Protein 3NTK (pdb70)

Radius of gyration: 23.68 Å; Cα contacts (8 Å, |Δi|>4): 701; chains: 2; bounding box: 54×50×66 Å

B-factor: mean 31.23, std 8.06, range [16.2, 61.88]

Sequence (335 aa):
AELHNCVVVQFDGPMSFYVQMESDVPALEQMTDKLLDAEQDLPAFSDLKEGALCVAQFPEDEVFYRAQIRKVLDDGKCEVHFIDFGNNAVTQQFRQLPEELAKPARYSRHCELDASTISKCDAALLQSFIDTRFSETFQVEILATKGTGTHVVRLFYQSKNISEKLQECAELHNCVVVQFDGPMSFYVQMESDVPALEQMTDKLLDAEQDLPAFSDLKEGALCVAQFPEDEVFYRAQIRKVLDDGKCEVHFIDFGNNAVTQQFRQLPEELAKPARYSRHCELDASTISKCLLQSFIDTRFSETFQVEILATKGTGTHVVRLFYQSKNISEKLQEC

GO terms:
  GO:0043186 P granule (C, IDA)
  GO:0045495 pole plasm (C, IDA)
  GO:0005634 nucleus (C, IDA)
  GO:0005737 cytoplasm (C, IDA)
  GO:0005739 mitochondrion (C, IDA)
  GO:0005829 cytosol (C, IDA)
  GO:0043186 P granule (C, TAS)
  GO:0005739 mitochondrion (C, TAS)
  GO:0007315 pole plasm assembly (P, TAS)
  GO:0008298 intracellular mRNA localization (P, TAS)
  GO:0019093 mitochondrial RNA localization (P, IMP)
  GO:0030719 P granule organization (P, IMP)
  GO:0007277 pole cell development (P, IMP)
  GO:0007281 germ cell development (P, IMP)
  GO:0007315 pole plasm assembly (P, IMP)
  GO:0140965 secondary piRNA processing (P, IPI)
  GO:0140034 methylation-dependent protein binding (F, IPI)
  GO:0005515 protein binding (F, IPI)
  GO:1903863 P granule assembly (P, IDA)
  GO:1900370 positive regulation of post-transcriptional gene silencing by RNA (P, IDA)

Foldseek 3Di:
DDKWKWFWQADPFQFKTKIFTPVCVVVVVVLLVVCVVCVVVFAFDDPDDAQDWFWFAAVVVRGIAIWGFHAQDPPQKTWIARQQRGDIDIGNGTTGDPPVSVPDHRRMAIEHEPVVLADPVLRVCVVVVCVVQRVDMKIWDFPDADPVRYTHTFIGDPNHGSNVVSVVD/DDKFKWFWQAAQFQFKTKIFTPVCVVVVVVLLVVCVVCVVVFAFDQPDDAQDWWWFAAVVVRGTAIWGFHAQDPPQKTWIARQQRGDIHIGNGTTGDPPVSVPDHRRMAIEHEDVVLVVLFVSGPPPDPLDDRIKMWDFPDQDPVRYTHTQIGDPRHGVSVVDPRD

Nearest PDB structures (foldseek):
  3ntk-assembly2_B  TM=1.006E+00  e=4.136E-34  Drosophila melanogaster
  4q5y-assembly1_A  TM=9.534E-01  e=3.890E-28  Drosophila melanogaster
  3nth-assembly1_A  TM=9.394E-01  e=4.369E-28  Drosophila melanogaster
  3nti-assembly1_A  TM=9.324E-01  e=5.510E-28  Drosophila melanogaster
  4q5w-assembly1_A  TM=8.042E-01  e=4.958E-12  Drosophila melanogaster

Secondary structure (DSSP, 8-state):
---EEEEEEEEEETTEEEEEEGGGHHHHHHHHHHHHHHGGGPPB-----TT-EEEEEETTTTEEEEEEEEEE-STT-EEEEETTTTEEEEES-EEPPPHHHHSSPPSSEEEEE-GGGS-HHHHHHHHHHHHTTTTSEEEEEEEEE-TTSPEEEEEEETTEEHHHH-TT-/--EEEEEEEEEEETTEEEEEEGGGHHHHHHHHHHHHHHGGGPPB-----TT-EEEEEETTTTEEEEEEEEEE-STT-EEEE-TTT--EEEES-EEPPPHHHHSSPPSSEEEEE-HHHHHH--GGG--STT--SEEEEEEEEE-TTSPEEEEEEETTEEHHHH-TT-

CATH classification: 2.40.50.790 (+1 more: 2.30.30.140)

Structure (mmCIF, N/CA/C/O backbone):
data_3NTK
#
_entry.id   3NTK
#
_cell.length_a   104.145
_cell.length_b   47.262
_cell.length_c   85.404
_cell.angle_alpha   90.00
_cell.angle_beta   106.24
_cell.angle_gamma   90.00
#
_symmetry.space_group_name_H-M   'C 1 2 1'
#
loop_
_entity.id
_entity.type
_entity.pdbx_description
1 polymer 'Maternal protein tudor'
2 water water
#
loop_
_atom_site.group_PDB
_atom_site.id
_atom_site.type_symbol
_atom_site.label_atom_id
_atom_site.label_alt_id
_atom_site.label_comp_id
_atom_site.label_asym_id
_atom_site.label_entity_id
_atom_site.label_seq_id
_atom_site.pdbx_PDB_ins_code
_atom_site.Cartn_x
_atom_site.Cartn_y
_atom_site.Cartn_z
_atom_site.occupancy
_atom_site.B_iso_or_equiv
_atom_site.auth_seq_id
_atom_site.auth_comp_id
_atom_site.auth_asym_id
_atom_site.auth_atom_id
_atom_site.pdbx_PDB_model_num
ATOM 1 N N . ALA A 1 1 ? 50.835 2.424 3.484 1.00 49.90 2346 ALA A N 1
ATOM 2 C CA . ALA A 1 1 ? 49.360 2.541 3.296 1.00 49.20 2346 ALA A CA 1
ATOM 3 C C . ALA A 1 1 ? 49.027 3.753 2.433 1.00 48.49 2346 ALA A C 1
ATOM 4 O O . ALA A 1 1 ? 49.903 4.563 2.122 1.00 49.27 2346 ALA A O 1
ATOM 6 N N . GLU A 1 2 ? 47.760 3.873 2.051 1.00 46.94 2347 GLU A N 1
ATOM 7 C CA . GLU A 1 2 ? 47.315 4.985 1.219 1.00 45.60 2347 GLU A CA 1
ATOM 8 C C . GLU A 1 2 ? 47.238 6.293 2.005 1.00 43.28 2347 GLU A C 1
ATOM 9 O O . GLU A 1 2 ? 46.328 6.494 2.810 1.00 42.88 2347 GLU A O 1
ATOM 15 N N . LEU A 1 3 ? 48.200 7.177 1.760 1.00 39.90 2348 LEU A N 1
ATOM 16 C CA . LEU A 1 3 ? 48.264 8.470 2.430 1.00 37.64 2348 LEU A CA 1
ATOM 17 C C . LEU A 1 3 ? 47.764 9.592 1.534 1.00 36.21 2348 LEU A C 1
ATOM 18 O O . LEU A 1 3 ? 48.099 9.648 0.350 1.00 36.90 2348 LEU A O 1
ATOM 23 N N . HIS A 1 4 ? 46.961 10.484 2.103 1.00 31.59 2349 HIS A N 1
ATOM 24 C CA . HIS A 1 4 ? 46.429 11.612 1.345 1.00 31.36 2349 HIS A CA 1
ATOM 25 C C . HIS A 1 4 ? 46.931 12.917 1.938 1.00 28.57 2349 HIS A C 1
ATOM 26 O O . HIS A 1 4 ? 46.870 13.111 3.148 1.00 28.66 2349 HIS A O 1
ATOM 33 N N . ASN A 1 5 ? 47.417 13.812 1.085 1.00 26.79 2350 ASN A N 1
ATOM 34 C CA . ASN A 1 5 ? 47.891 15.109 1.547 1.00 26.50 2350 ASN A CA 1
ATOM 35 C C . ASN A 1 5 ? 46.705 15.985 1.908 1.00 27.29 2350 ASN A C 1
ATOM 36 O O . ASN A 1 5 ? 45.667 15.945 1.241 1.00 27.02 2350 ASN A O 1
ATOM 41 N N . CYS A 1 6 ? 46.873 16.780 2.957 1.00 25.28 2351 CYS A N 1
ATOM 42 C CA . CYS A 1 6 ? 45.835 17.689 3.411 1.00 26.45 2351 CYS A CA 1
ATOM 43 C C . CYS A 1 6 ? 46.469 18.782 4.253 1.00 27.26 2351 CYS A C 1
ATOM 44 O O . CYS A 1 6 ? 47.668 18.744 4.551 1.00 26.84 2351 CYS A O 1
ATOM 47 N N . VAL A 1 7 ? 45.657 19.764 4.618 1.00 25.50 2352 VAL A N 1
ATOM 48 C CA . VAL A 1 7 ? 46.102 20.847 5.471 1.00 27.12 2352 VAL A CA 1
ATOM 49 C C . VAL A 1 7 ? 45.081 20.844 6.595 1.00 26.21 2352 VAL A C 1
ATOM 50 O O . VAL A 1 7 ? 43.898 20.613 6.349 1.00 24.95 2352 VAL A O 1
ATOM 54 N N . VAL A 1 8 ? 45.537 21.059 7.825 1.00 24.71 2353 VAL A N 1
ATOM 55 C CA . VAL A 1 8 ? 44.632 21.097 8.968 1.00 25.79 2353 VAL A CA 1
ATOM 56 C C . VAL A 1 8 ? 44.117 22.532 9.068 1.00 26.92 2353 VAL A C 1
ATOM 57 O O . VAL A 1 8 ? 44.903 23.469 9.183 1.00 28.29 2353 VAL A O 1
ATOM 61 N N . VAL A 1 9 ? 42.801 22.709 9.016 1.00 26.38 2354 VAL A N 1
ATOM 62 C CA . VAL A 1 9 ? 42.229 24.049 9.078 1.00 25.80 2354 VAL A CA 1
ATOM 63 C C . VAL A 1 9 ? 41.640 24.405 10.434 1.00 28.03 2354 VAL A C 1
ATOM 64 O O . VAL A 1 9 ? 41.436 25.584 10.740 1.00 28.51 2354 VAL A O 1
ATOM 68 N N . GLN A 1 10 ? 41.364 23.387 11.241 1.00 26.11 2355 GLN A N 1
ATOM 69 C CA . GLN A 1 10 ? 40.806 23.590 12.570 1.00 28.14 2355 GLN A CA 1
ATOM 70 C C . GLN A 1 10 ? 41.272 22.426 13.437 1.00 28.20 2355 GLN A C 1
ATOM 71 O O . GLN A 1 10 ? 41.159 21.273 13.034 1.00 26.43 2355 GLN A O 1
ATOM 77 N N . PHE A 1 11 ? 41.794 22.717 14.624 1.00 27.53 2356 PHE A N 1
ATOM 78 C CA . PHE A 1 11 ? 42.274 21.647 15.491 1.00 27.94 2356 PHE A CA 1
ATOM 79 C C . PHE A 1 11 ? 41.927 21.870 16.959 1.00 30.39 2356 PHE A C 1
ATOM 80 O O . PHE A 1 11 ? 42.575 22.652 17.649 1.00 31.31 2356 PHE A O 1
ATOM 88 N N . ASP A 1 12 ? 40.892 21.187 17.433 1.00 31.16 2357 ASP A N 1
ATOM 89 C CA . ASP A 1 12 ? 40.501 21.310 18.829 1.00 33.92 2357 ASP A CA 1
ATOM 90 C C . ASP A 1 12 ? 41.263 20.270 19.643 1.00 32.89 2357 ASP A C 1
ATOM 91 O O . ASP A 1 12 ? 41.483 20.435 20.845 1.00 34.62 2357 ASP A O 1
ATOM 96 N N . GLY A 1 13 ? 41.677 19.206 18.963 1.00 30.88 2358 GLY A N 1
ATOM 97 C CA . GLY A 1 13 ? 42.422 18.141 19.609 1.00 28.14 2358 GLY A CA 1
ATOM 98 C C . GLY A 1 13 ? 42.486 16.918 18.713 1.00 26.24 2358 GLY A C 1
ATOM 99 O O . GLY A 1 13 ? 41.866 16.901 17.648 1.00 23.29 2358 GLY A O 1
ATOM 100 N N . PRO A 1 14 ? 43.236 15.879 19.107 1.00 23.68 2359 PRO A N 1
ATOM 101 C CA . PRO A 1 14 ? 43.333 14.671 18.286 1.00 25.33 2359 PRO A CA 1
ATOM 102 C C . PRO A 1 14 ? 41.976 14.038 17.983 1.00 24.05 2359 PRO A C 1
ATOM 103 O O . PRO A 1 14 ? 41.773 13.495 16.900 1.00 23.91 2359 PRO A O 1
ATOM 107 N N . MET A 1 15 ? 41.041 14.108 18.927 1.00 24.53 2360 MET A N 1
ATOM 108 C CA . MET A 1 15 ? 39.749 13.491 18.676 1.00 26.45 2360 MET A CA 1
ATOM 109 C C . MET A 1 15 ? 38.766 14.345 17.904 1.00 25.32 2360 MET A C 1
ATOM 110 O O . MET A 1 15 ? 37.646 13.918 17.644 1.00 24.44 2360 MET A O 1
ATOM 115 N N . SER A 1 16 ? 39.179 15.549 17.529 1.00 24.08 2361 SER A N 1
ATOM 116 C CA . SER A 1 16 ? 38.298 16.407 16.752 1.00 24.27 2361 SER A CA 1
ATOM 117 C C . SER A 1 16 ? 39.023 17.538 16.046 1.00 24.08 2361 SER A C 1
ATOM 118 O O . SER A 1 16 ? 39.401 18.536 16.670 1.00 25.58 2361 SER A O 1
ATOM 121 N N . PHE A 1 17 ? 39.225 17.370 14.744 1.00 23.44 2362 PHE A N 1
ATOM 122 C CA . PHE A 1 17 ? 39.861 18.397 13.940 1.00 22.65 2362 PHE A CA 1
ATOM 123 C C . PHE A 1 17 ? 39.325 18.353 12.510 1.00 21.48 2362 PHE A C 1
ATOM 124 O O . PHE A 1 17 ? 38.641 17.403 12.120 1.00 21.99 2362 PHE A O 1
ATOM 132 N N . TYR A 1 18 ? 39.602 19.402 11.745 1.00 20.41 2363 TYR A N 1
ATOM 133 C CA . TYR A 1 18 ? 39.141 19.485 10.364 1.00 19.55 2363 TYR A CA 1
ATOM 134 C C . TYR A 1 18 ? 40.296 19.665 9.393 1.00 20.99 2363 TYR A C 1
ATOM 135 O O . TYR A 1 18 ? 41.266 20.366 9.691 1.00 20.41 2363 TYR A O 1
ATOM 144 N N . VAL A 1 19 ? 40.168 19.053 8.221 1.00 21.29 2364 VAL A N 1
ATOM 145 C CA . VAL A 1 19 ? 41.191 19.148 7.195 1.00 22.20 2364 VAL A CA 1
ATOM 146 C C . VAL A 1 19 ? 40.594 19.460 5.833 1.00 23.91 2364 VAL A C 1
ATOM 147 O O . VAL A 1 19 ? 39.392 19.304 5.609 1.00 23.90 2364 VAL A O 1
ATOM 151 N N . GLN A 1 20 ? 41.452 19.921 4.935 1.00 23.12 2365 GLN A N 1
ATOM 152 C CA . GLN A 1 20 ? 41.066 20.205 3.565 1.00 24.77 2365 GLN A CA 1
ATOM 153 C C . GLN A 1 20 ? 42.020 19.341 2.757 1.00 25.28 2365 GLN A C 1
ATOM 154 O O . GLN A 1 20 ? 43.234 19.557 2.773 1.00 23.92 2365 GLN A O 1
ATOM 160 N N . MET A 1 21 ? 41.467 18.341 2.081 1.00 25.57 2366 MET A N 1
ATOM 161 C CA . MET A 1 21 ? 42.258 17.426 1.274 1.00 26.75 2366 MET A CA 1
ATOM 162 C C . MET A 1 21 ? 42.807 18.118 0.034 1.00 28.19 2366 MET A C 1
ATOM 163 O O . MET A 1 21 ? 42.114 18.908 -0.613 1.00 27.96 2366 MET A O 1
ATOM 168 N N . GLU A 1 22 ? 44.055 17.807 -0.295 1.00 28.26 2367 GLU A N 1
ATOM 169 C CA . GLU A 1 22 ? 44.715 18.379 -1.459 1.00 30.56 2367 GLU A CA 1
ATOM 170 C C . GLU A 1 22 ? 43.884 18.105 -2.711 1.00 30.50 2367 GLU A C 1
ATOM 171 O O . GLU A 1 22 ? 43.790 18.945 -3.604 1.00 31.90 2367 GLU A O 1
ATOM 177 N N . SER A 1 23 ? 43.279 16.926 -2.766 1.00 30.71 2368 SER A N 1
ATOM 178 C CA . SER A 1 23 ? 42.462 16.542 -3.913 1.00 31.81 2368 SER A CA 1
ATOM 179 C C . SER A 1 23 ? 41.231 17.436 -4.104 1.00 31.84 2368 SER A C 1
ATOM 180 O O . SER A 1 23 ? 40.758 17.608 -5.226 1.00 32.76 2368 SER A O 1
ATOM 183 N N . ASP A 1 24 ? 40.711 18.003 -3.018 1.00 30.23 2369 ASP A N 1
ATOM 184 C CA . ASP A 1 24 ? 39.530 18.865 -3.108 1.00 29.81 2369 ASP A CA 1
ATOM 185 C C . ASP A 1 24 ? 39.845 20.346 -3.326 1.00 29.88 2369 ASP A C 1
ATOM 186 O O . ASP A 1 24 ? 38.932 21.150 -3.535 1.00 27.87 2369 ASP A O 1
ATOM 191 N N . VAL A 1 25 ? 41.123 20.713 -3.278 1.00 29.55 2370 VAL A N 1
ATOM 192 C CA . VAL A 1 25 ? 41.504 22.113 -3.448 1.00 31.73 2370 VAL A CA 1
ATOM 193 C C . VAL A 1 25 ? 40.982 22.745 -4.739 1.00 32.23 2370 VAL A C 1
ATOM 194 O O . VAL A 1 25 ? 40.418 23.837 -4.708 1.00 32.67 2370 VAL A O 1
ATOM 198 N N . PRO A 1 26 ? 41.156 22.072 -5.890 1.00 33.14 2371 PRO A N 1
ATOM 199 C CA . PRO A 1 26 ? 40.662 22.652 -7.146 1.00 32.71 2371 PRO A CA 1
ATOM 200 C C . PRO A 1 26 ? 39.171 22.979 -7.077 1.00 32.61 2371 PRO A C 1
ATOM 201 O O . PRO A 1 26 ? 38.751 24.081 -7.435 1.00 33.52 2371 PRO A O 1
ATOM 205 N N . ALA A 1 27 ? 38.378 22.014 -6.619 1.00 30.10 2372 ALA A N 1
ATOM 206 C CA . ALA A 1 27 ? 36.934 22.201 -6.504 1.00 30.13 2372 ALA A CA 1
ATOM 207 C C . ALA A 1 27 ? 36.612 23.335 -5.536 1.00 28.05 2372 ALA A C 1
ATOM 208 O O . ALA A 1 27 ? 35.719 24.145 -5.788 1.00 26.94 2372 ALA A O 1
ATOM 210 N N . LEU A 1 28 ? 37.347 23.401 -4.430 1.00 28.25 2373 LEU A N 1
ATOM 211 C CA . LEU A 1 28 ? 37.123 24.456 -3.450 1.00 28.39 2373 LEU A CA 1
ATOM 212 C C . LEU A 1 28 ? 37.435 25.827 -4.045 1.00 28.68 2373 LEU A C 1
ATOM 213 O O . LEU A 1 28 ? 36.717 26.801 -3.798 1.00 26.13 2373 LEU A O 1
ATOM 218 N N . GLU A 1 29 ? 38.509 25.904 -4.828 1.00 28.83 2374 GLU A N 1
ATOM 219 C CA . GLU A 1 29 ? 38.894 27.166 -5.449 1.00 31.06 2374 GLU A CA 1
ATOM 220 C C . GLU A 1 29 ? 37.844 27.597 -6.466 1.00 30.16 2374 GLU A C 1
ATOM 221 O O . GLU A 1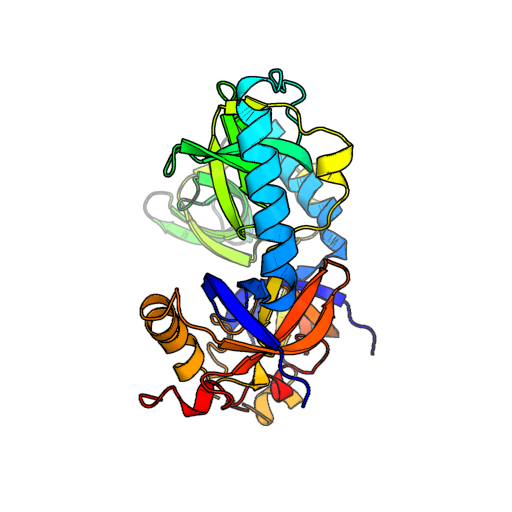 29 ? 37.595 28.792 -6.641 1.00 30.76 2374 GLU A O 1
ATOM 227 N N . GLN A 1 30 ? 37.233 26.623 -7.138 1.00 29.12 2375 GLN A N 1
ATOM 228 C CA . GLN A 1 30 ? 36.185 26.915 -8.110 1.00 31.56 2375 GLN A CA 1
ATOM 229 C C . GLN A 1 30 ? 34.970 27.428 -7.342 1.00 30.87 2375 GLN A C 1
ATOM 230 O O . GLN A 1 30 ? 34.346 28.410 -7.736 1.00 29.84 2375 GLN A O 1
ATOM 236 N N . MET A 1 31 ? 34.640 26.759 -6.239 1.00 29.23 2376 MET A N 1
ATOM 237 C CA . MET A 1 31 ? 33.506 27.170 -5.414 1.00 28.55 2376 MET A CA 1
ATOM 238 C C . MET A 1 31 ? 33.704 28.602 -4.926 1.00 28.43 2376 MET A C 1
ATOM 239 O O . MET A 1 31 ? 32.813 29.444 -5.043 1.00 29.12 2376 MET A O 1
ATOM 244 N N . THR A 1 32 ? 34.884 28.867 -4.379 1.00 28.01 2377 THR A N 1
ATOM 245 C CA . THR A 1 32 ? 35.220 30.185 -3.862 1.00 28.39 2377 THR A CA 1
ATOM 246 C C . THR A 1 32 ? 35.099 31.260 -4.939 1.00 29.03 2377 THR A C 1
ATOM 247 O O . THR A 1 32 ? 34.574 32.342 -4.682 1.00 29.07 2377 THR A O 1
ATOM 251 N N . ASP A 1 33 ? 35.574 30.961 -6.144 1.00 29.87 2378 ASP A N 1
ATOM 252 C CA . ASP A 1 33 ? 35.488 31.915 -7.246 1.00 32.64 2378 ASP A CA 1
ATOM 253 C C . ASP A 1 33 ? 34.026 32.191 -7.617 1.00 31.29 2378 ASP A C 1
ATOM 254 O O . ASP A 1 33 ? 33.628 33.348 -7.784 1.00 31.44 2378 ASP A O 1
ATOM 259 N N . LYS A 1 34 ? 33.230 31.129 -7.742 1.00 30.37 2379 LYS A N 1
ATOM 260 C CA . LYS A 1 34 ? 31.818 31.267 -8.096 1.00 31.52 2379 LYS A CA 1
ATOM 261 C C . LYS A 1 34 ? 31.034 32.065 -7.059 1.00 31.34 2379 LYS A C 1
ATOM 262 O O . LYS A 1 34 ? 30.143 32.845 -7.405 1.00 30.73 2379 LYS A O 1
ATOM 268 N N . LEU A 1 35 ? 31.357 31.864 -5.787 1.00 30.53 2380 LEU A N 1
ATOM 269 C CA . LEU A 1 35 ? 30.676 32.581 -4.717 1.00 31.10 2380 LEU A CA 1
ATOM 270 C C . LEU A 1 35 ? 31.037 34.054 -4.762 1.00 31.44 2380 LEU A C 1
ATOM 271 O O . LEU A 1 35 ? 30.187 34.916 -4.546 1.00 32.94 2380 LEU A O 1
ATOM 276 N N . LEU A 1 36 ? 32.302 34.336 -5.050 1.00 30.96 2381 LEU A N 1
ATOM 277 C CA . LEU A 1 36 ? 32.783 35.709 -5.111 1.00 33.13 2381 LEU A CA 1
ATOM 278 C C . LEU A 1 36 ? 32.157 36.467 -6.277 1.00 34.15 2381 LEU A C 1
ATOM 279 O O . LEU A 1 36 ? 31.866 37.657 -6.173 1.00 34.69 2381 LEU A O 1
ATOM 284 N N . ASP A 1 37 ? 31.937 35.769 -7.383 1.00 35.06 2382 ASP A N 1
ATOM 285 C CA . ASP A 1 37 ? 31.356 36.395 -8.561 1.00 36.49 2382 ASP A CA 1
ATOM 286 C C . ASP A 1 37 ? 29.871 36.710 -8.377 1.00 34.31 2382 ASP A C 1
ATOM 287 O O . ASP A 1 37 ? 29.385 37.732 -8.858 1.00 34.13 2382 ASP A O 1
ATOM 292 N N . ALA A 1 38 ? 29.157 35.843 -7.665 1.00 31.38 2383 ALA A N 1
ATOM 293 C CA . ALA A 1 38 ? 27.721 36.026 -7.450 1.00 31.79 2383 ALA A CA 1
ATOM 294 C C . ALA A 1 38 ? 27.336 36.719 -6.144 1.00 29.51 2383 ALA A C 1
ATOM 295 O O . ALA A 1 38 ? 26.205 37.176 -5.989 1.00 28.43 2383 ALA A O 1
ATOM 297 N N . GLU A 1 39 ? 28.283 36.784 -5.216 1.00 29.52 2384 GLU A N 1
ATOM 298 C CA . GLU A 1 39 ? 28.079 37.371 -3.894 1.00 29.45 2384 GLU A CA 1
ATOM 299 C C . GLU A 1 39 ? 27.160 38.593 -3.810 1.00 28.13 2384 GLU A C 1
ATOM 300 O O . GLU A 1 39 ? 26.154 38.575 -3.101 1.00 23.89 2384 GLU A O 1
ATOM 306 N N . GLN A 1 40 ? 27.510 39.654 -4.527 1.00 27.11 2385 GLN A N 1
ATOM 307 C CA . GLN A 1 40 ? 26.727 40.887 -4.490 1.00 28.25 2385 GLN A CA 1
ATOM 308 C C . GLN A 1 40 ? 25.293 40.762 -4.998 1.00 28.54 2385 GLN A C 1
ATOM 309 O O . GLN A 1 40 ? 24.425 41.543 -4.610 1.00 28.26 2385 GLN A O 1
ATOM 315 N N . ASP A 1 41 ? 25.034 39.779 -5.854 1.00 28.22 2386 ASP A N 1
ATOM 316 C CA . ASP A 1 41 ? 23.694 39.621 -6.403 1.00 28.77 2386 ASP A CA 1
ATOM 317 C C . ASP A 1 41 ? 22.815 38.592 -5.711 1.00 27.04 2386 ASP A C 1
ATOM 318 O O . ASP A 1 41 ? 21.679 38.357 -6.130 1.00 25.70 2386 ASP A O 1
ATOM 323 N N . LEU A 1 42 ? 23.326 37.989 -4.643 1.00 24.07 2387 LEU A N 1
ATOM 324 C CA . LEU A 1 42 ? 22.544 37.003 -3.908 1.00 23.68 2387 LEU A CA 1
ATOM 325 C C . LEU A 1 42 ? 21.581 37.698 -2.957 1.00 24.60 2387 LEU A C 1
ATOM 326 O O . LEU A 1 42 ? 21.988 38.529 -2.149 1.00 26.51 2387 LEU A O 1
ATOM 331 N N . PRO A 1 43 ? 20.286 37.361 -3.038 1.00 26.91 2388 PRO A N 1
ATOM 332 C CA . PRO A 1 43 ? 19.282 37.970 -2.165 1.00 27.44 2388 PRO A CA 1
ATOM 333 C C . PRO A 1 43 ? 19.454 37.532 -0.717 1.00 27.10 2388 PRO A C 1
ATOM 334 O O . PRO A 1 43 ? 20.166 36.566 -0.427 1.00 27.48 2388 PRO A O 1
ATOM 338 N N . ALA A 1 44 ? 18.798 38.246 0.191 1.00 26.41 2389 ALA A N 1
ATOM 339 C CA . ALA A 1 44 ? 18.881 37.935 1.608 1.00 27.23 2389 ALA A CA 1
ATOM 340 C C . ALA A 1 44 ? 18.219 36.599 1.911 1.00 28.22 2389 ALA A C 1
ATOM 341 O O . ALA A 1 44 ? 17.244 36.218 1.268 1.00 26.51 2389 ALA A O 1
ATOM 343 N N . PHE A 1 45 ? 18.766 35.891 2.891 1.00 28.69 2390 PHE A N 1
ATOM 344 C CA . PHE A 1 45 ? 18.216 34.612 3.313 1.00 31.79 2390 PHE A CA 1
ATOM 345 C C . PHE A 1 45 ? 17.581 34.900 4.660 1.00 34.54 2390 PHE A C 1
ATOM 346 O O . PHE A 1 45 ? 18.246 35.414 5.560 1.00 35.10 2390 PHE A O 1
ATOM 354 N N . SER A 1 46 ? 16.299 34.581 4.802 1.00 37.39 2391 SER A N 1
ATOM 355 C CA . SER A 1 46 ? 15.597 34.850 6.050 1.00 41.73 2391 SER A CA 1
ATOM 356 C C . SER A 1 46 ? 14.981 33.624 6.724 1.00 43.00 2391 SER A C 1
ATOM 357 O O . SER A 1 46 ? 14.446 33.732 7.828 1.00 44.14 2391 SER A O 1
ATOM 360 N N . ASP A 1 47 ? 15.056 32.467 6.071 1.00 43.16 2392 ASP A N 1
ATOM 361 C CA . ASP A 1 47 ? 14.506 31.234 6.636 1.00 44.89 2392 ASP A CA 1
ATOM 362 C C . ASP A 1 47 ? 15.498 30.631 7.629 1.00 44.03 2392 ASP A C 1
ATOM 363 O O . ASP A 1 47 ? 15.999 29.525 7.425 1.00 43.44 2392 ASP A O 1
ATOM 368 N N . LEU A 1 48 ? 15.774 31.359 8.708 1.00 42.93 2393 LEU A N 1
ATOM 369 C CA . LEU A 1 48 ? 16.725 30.893 9.709 1.00 42.12 2393 LEU A CA 1
ATOM 370 C C . LEU A 1 48 ? 16.190 29.761 10.574 1.00 41.98 2393 LEU A C 1
ATOM 371 O O . LEU A 1 48 ? 15.287 29.952 11.389 1.00 41.19 2393 LEU A O 1
ATOM 376 N N . LYS A 1 49 ? 16.767 28.579 10.387 1.00 41.00 2394 LYS A N 1
ATOM 377 C CA . LYS A 1 49 ? 16.384 27.394 11.141 1.00 40.72 2394 LYS A CA 1
ATOM 378 C C . LYS A 1 49 ? 17.598 26.477 11.181 1.00 39.52 2394 LYS A C 1
ATOM 379 O O . LYS A 1 49 ? 18.397 26.461 10.246 1.00 38.14 2394 LYS A O 1
ATOM 385 N N . GLU A 1 50 ? 17.746 25.722 12.263 1.00 39.21 2395 GLU A N 1
ATOM 386 C CA . GLU A 1 50 ? 18.876 24.810 12.380 1.00 38.98 2395 GLU A CA 1
ATOM 387 C C . GLU A 1 50 ? 18.898 23.871 11.178 1.00 37.00 2395 GLU A C 1
ATOM 388 O O . GLU A 1 50 ? 17.856 23.376 10.744 1.00 37.19 2395 GLU A O 1
ATOM 394 N N . GLY A 1 51 ? 20.088 23.641 10.634 1.00 34.61 2396 GLY A N 1
ATOM 395 C CA . GLY A 1 51 ? 20.218 22.755 9.493 1.00 31.77 2396 GLY A CA 1
ATOM 396 C C . GLY A 1 51 ? 20.161 23.441 8.139 1.00 29.97 2396 GLY A C 1
ATOM 397 O O . GLY A 1 51 ? 20.605 22.881 7.140 1.00 28.76 2396 GLY A O 1
ATOM 398 N N . ALA A 1 52 ? 19.622 24.654 8.100 1.00 30.04 2397 ALA A N 1
ATOM 399 C CA . ALA A 1 52 ? 19.506 25.392 6.848 1.00 28.58 2397 ALA A CA 1
ATOM 400 C C . ALA A 1 52 ? 20.867 25.705 6.248 1.00 28.73 2397 ALA A C 1
ATOM 401 O O . ALA A 1 52 ? 21.806 26.058 6.965 1.00 27.20 2397 ALA A O 1
ATOM 403 N N . LEU A 1 53 ? 20.963 25.574 4.928 1.00 27.28 2398 LEU A N 1
ATOM 404 C CA . LEU A 1 53 ? 22.205 25.854 4.218 1.00 29.90 2398 LEU A CA 1
ATOM 405 C C . LEU A 1 53 ? 22.061 27.222 3.559 1.00 29.34 2398 LEU A C 1
ATOM 406 O O . LEU A 1 53 ? 21.001 27.552 3.023 1.00 31.02 2398 LEU A O 1
ATOM 411 N N . CYS A 1 54 ? 23.120 28.022 3.602 1.00 27.36 2399 CYS A N 1
ATOM 412 C CA . CYS A 1 54 ? 23.071 29.347 3.006 1.00 25.98 2399 CYS A CA 1
ATOM 413 C C . CYS A 1 54 ? 24.481 29.875 2.792 1.00 24.84 2399 CYS A C 1
ATOM 414 O O . CYS A 1 54 ? 25.458 29.130 2.850 1.00 23.10 2399 CYS A O 1
ATOM 417 N N . VAL A 1 55 ? 24.560 31.169 2.520 1.00 24.01 2400 VAL A N 1
ATOM 418 C CA . VAL A 1 55 ? 25.820 31.865 2.331 1.00 23.55 2400 VAL A CA 1
ATOM 419 C C . VAL A 1 55 ? 25.836 32.825 3.508 1.00 23.30 2400 VAL A C 1
ATOM 420 O O . VAL A 1 55 ? 24.887 33.581 3.702 1.00 25.71 2400 VAL A O 1
ATOM 424 N N . ALA A 1 56 ? 26.896 32.782 4.306 1.00 22.70 2401 ALA A N 1
ATOM 425 C CA . ALA A 1 56 ? 26.989 33.639 5.475 1.00 21.71 2401 ALA A CA 1
ATOM 426 C C . ALA A 1 56 ? 28.337 34.341 5.548 1.00 22.64 2401 ALA A C 1
ATOM 427 O O . ALA A 1 56 ? 29.351 33.826 5.079 1.00 21.51 2401 ALA A O 1
ATOM 429 N N . GLN A 1 57 ? 28.346 35.524 6.147 1.00 23.94 2402 GLN A N 1
ATOM 430 C CA . GLN A 1 57 ? 29.579 36.280 6.258 1.00 24.88 2402 GLN A CA 1
ATOM 431 C C . GLN A 1 57 ? 30.300 35.990 7.569 1.00 24.16 2402 GLN A C 1
ATOM 432 O O . GLN A 1 57 ? 29.697 35.998 8.637 1.00 25.16 2402 GLN A O 1
ATOM 438 N N . PHE A 1 58 ? 31.593 35.715 7.466 1.00 25.69 2403 PHE A N 1
ATOM 439 C CA . PHE A 1 58 ? 32.433 35.454 8.631 1.00 27.91 2403 PHE A CA 1
ATOM 440 C C . PHE A 1 58 ? 32.895 36.839 9.083 1.00 29.63 2403 PHE A C 1
ATOM 441 O O . PHE A 1 58 ? 33.699 37.475 8.409 1.00 29.14 2403 PHE A O 1
ATOM 449 N N . PRO A 1 59 ? 32.380 37.322 10.225 1.00 32.02 2404 PRO A N 1
ATOM 450 C CA . PRO A 1 59 ? 32.710 38.637 10.793 1.00 34.83 2404 PRO A CA 1
ATOM 451 C C . PRO A 1 59 ? 34.194 38.966 10.896 1.00 37.99 2404 PRO A C 1
ATOM 452 O O . PRO A 1 59 ? 34.599 40.112 10.713 1.00 38.71 2404 PRO A O 1
ATOM 456 N N . GLU A 1 60 ? 34.999 37.956 11.197 1.00 40.76 2405 GLU A N 1
ATOM 457 C CA . GLU A 1 60 ? 36.436 38.136 11.353 1.00 44.56 2405 GLU A CA 1
ATOM 458 C C . GLU A 1 60 ? 37.149 38.388 10.028 1.00 45.03 2405 GLU A C 1
ATOM 459 O O . GLU A 1 60 ? 38.176 39.070 9.978 1.00 46.45 2405 GLU A O 1
ATOM 465 N N . ASP A 1 61 ? 36.585 37.848 8.955 1.00 44.54 2406 ASP A N 1
ATOM 466 C CA . ASP A 1 61 ? 37.168 37.964 7.623 1.00 44.27 2406 ASP A CA 1
ATOM 467 C C . ASP A 1 61 ? 36.333 38.868 6.717 1.00 42.75 2406 ASP A C 1
ATOM 468 O O . ASP A 1 61 ? 36.841 39.439 5.751 1.00 42.29 2406 ASP A O 1
ATOM 473 N N . GLU A 1 62 ? 35.051 38.993 7.044 1.00 40.79 2407 GLU A N 1
ATOM 474 C CA . GLU A 1 62 ? 34.104 39.785 6.265 1.00 40.43 2407 GLU A CA 1
ATOM 475 C C . GLU A 1 62 ? 33.888 39.170 4.883 1.00 37.91 2407 GLU A C 1
ATOM 476 O O . GLU A 1 62 ? 33.393 39.823 3.971 1.00 37.84 2407 GLU A O 1
ATOM 482 N N . VAL A 1 63 ? 34.257 37.901 4.743 1.00 34.45 2408 VAL A N 1
ATOM 483 C CA . VAL A 1 63 ? 34.100 37.179 3.483 1.00 31.76 2408 VAL A CA 1
ATOM 484 C C . VAL A 1 63 ? 32.870 36.271 3.574 1.00 28.22 2408 VAL A C 1
ATOM 485 O O . VAL A 1 63 ? 32.550 35.784 4.651 1.00 27.47 2408 VAL A O 1
ATOM 489 N N . PHE A 1 64 ? 32.175 36.058 2.459 1.00 25.41 2409 PHE A N 1
ATOM 490 C CA . PHE A 1 64 ? 31.006 35.176 2.468 1.00 26.16 2409 PHE A CA 1
ATOM 491 C C . PHE A 1 64 ? 31.406 33.741 2.108 1.00 25.39 2409 PHE A C 1
ATOM 492 O O . PHE A 1 64 ? 32.156 33.515 1.154 1.00 24.88 2409 PHE A O 1
ATOM 500 N N . TYR A 1 65 ? 30.893 32.780 2.876 1.00 24.50 2410 TYR A N 1
ATOM 501 C CA . TYR A 1 65 ? 31.183 31.356 2.673 1.00 22.15 2410 TYR A CA 1
ATOM 502 C C . TYR A 1 65 ? 29.902 30.521 2.755 1.00 21.81 2410 TYR A C 1
ATOM 503 O O . TYR A 1 65 ? 28.878 30.981 3.281 1.00 21.22 2410 TYR A O 1
ATOM 512 N N . ARG A 1 66 ? 29.968 29.285 2.261 1.00 21.47 2411 ARG A N 1
ATOM 513 C CA . ARG A 1 66 ? 28.815 28.391 2.361 1.00 21.21 2411 ARG A CA 1
ATOM 514 C C . ARG A 1 66 ? 28.728 28.075 3.848 1.00 20.59 2411 ARG A C 1
ATOM 515 O O . ARG A 1 66 ? 29.751 27.845 4.507 1.00 22.44 2411 ARG A O 1
ATOM 523 N N . ALA A 1 67 ? 27.515 28.047 4.384 1.00 21.12 2412 ALA A N 1
ATOM 524 C CA . ALA A 1 67 ? 27.355 27.798 5.801 1.00 21.53 2412 ALA A CA 1
ATOM 525 C C . ALA A 1 67 ? 26.079 27.047 6.158 1.00 22.46 2412 ALA A C 1
ATOM 526 O O . ALA A 1 67 ? 25.076 27.107 5.440 1.00 22.90 2412 ALA A O 1
ATOM 528 N N . GLN A 1 68 ? 26.137 26.326 7.268 1.00 21.26 2413 GLN A N 1
ATOM 529 C CA . GLN A 1 68 ? 24.981 25.603 7.764 1.00 23.96 2413 GLN A CA 1
ATOM 530 C C . GLN A 1 68 ? 24.661 26.173 9.136 1.00 22.97 2413 GLN A C 1
ATOM 531 O O . GLN A 1 68 ? 25.535 26.275 10.001 1.00 24.08 2413 GLN A O 1
ATOM 537 N N . ILE A 1 69 ? 23.411 26.564 9.331 1.00 25.79 2414 ILE A N 1
ATOM 538 C CA . ILE A 1 69 ? 22.993 27.121 10.607 1.00 26.91 2414 ILE A CA 1
ATOM 539 C C . ILE A 1 69 ? 22.954 26.032 11.675 1.00 29.26 2414 ILE A C 1
ATOM 540 O O . ILE A 1 69 ? 22.352 24.974 11.479 1.00 28.19 2414 ILE A O 1
ATOM 545 N N . ARG A 1 70 ? 23.608 26.296 12.801 1.00 30.66 2415 ARG A N 1
ATOM 546 C CA . ARG A 1 70 ? 23.659 25.342 13.902 1.00 33.52 2415 ARG A CA 1
ATOM 547 C C . ARG A 1 70 ? 22.736 25.733 15.048 1.00 34.58 2415 ARG A C 1
ATOM 548 O O . ARG A 1 70 ? 22.142 24.870 15.698 1.00 34.45 2415 ARG A O 1
ATOM 556 N N . LYS A 1 71 ? 22.618 27.034 15.289 1.00 34.87 2416 LYS A N 1
ATOM 557 C CA . LYS A 1 71 ? 21.763 27.547 16.355 1.00 35.80 2416 LYS A CA 1
ATOM 558 C C . LYS A 1 71 ? 21.207 28.913 15.976 1.00 35.78 2416 LYS A C 1
ATOM 559 O O . LYS A 1 71 ? 21.940 29.764 15.477 1.00 34.31 2416 LYS A O 1
ATOM 565 N N . VAL A 1 72 ? 19.916 29.117 16.213 1.00 35.01 2417 VAL A N 1
ATOM 566 C CA . VAL A 1 72 ? 19.290 30.401 15.925 1.00 36.41 2417 VAL A CA 1
ATOM 567 C C . VAL A 1 72 ? 19.258 31.188 17.235 1.00 37.59 2417 VAL A C 1
ATOM 568 O O . VAL A 1 72 ? 18.633 30.766 18.208 1.00 36.44 2417 VAL A O 1
ATOM 572 N N . LEU A 1 73 ? 19.946 32.325 17.255 1.00 38.58 2418 LEU A N 1
ATOM 573 C CA . LEU A 1 73 ? 20.016 33.167 18.446 1.00 40.58 2418 LEU A CA 1
ATOM 574 C C . LEU A 1 73 ? 19.108 34.385 18.307 1.00 42.70 2418 LEU A C 1
ATOM 575 O O . LEU A 1 73 ? 18.317 34.477 17.369 1.00 42.76 2418 LEU A O 1
ATOM 580 N N . ASP A 1 74 ? 19.231 35.326 19.239 1.00 45.36 2419 ASP A N 1
ATOM 581 C CA . ASP A 1 74 ? 18.410 36.529 19.204 1.00 47.22 2419 ASP A CA 1
ATOM 582 C C . ASP A 1 74 ? 19.014 37.621 18.331 1.00 46.72 2419 ASP A C 1
ATOM 583 O O . ASP A 1 74 ? 20.201 37.588 18.003 1.00 46.42 2419 ASP A O 1
ATOM 588 N N . ASP A 1 75 ? 18.177 38.586 17.960 1.00 47.11 2420 ASP A N 1
ATOM 589 C CA . ASP A 1 75 ? 18.590 39.712 17.134 1.00 47.39 2420 ASP A CA 1
ATOM 590 C C . ASP A 1 75 ? 19.092 39.297 15.755 1.00 46.45 2420 ASP A C 1
ATOM 591 O O . ASP A 1 75 ? 20.081 39.835 15.255 1.00 47.15 2420 ASP A O 1
ATOM 596 N N . GLY A 1 76 ? 18.400 38.340 15.144 1.00 45.29 2421 GLY A N 1
ATOM 597 C CA . GLY A 1 76 ? 18.782 37.873 13.823 1.00 42.92 2421 GLY A CA 1
ATOM 598 C C . GLY A 1 76 ? 20.150 37.220 13.753 1.00 41.07 2421 GLY A C 1
ATOM 599 O O . GLY A 1 76 ? 20.702 37.048 12.665 1.00 40.90 2421 GLY A O 1
ATOM 600 N N . LYS A 1 77 ? 20.704 36.860 14.906 1.00 38.47 2422 LYS A N 1
ATOM 601 C CA . LYS A 1 77 ? 22.013 36.216 14.950 1.00 37.35 2422 LYS A CA 1
ATOM 602 C C . LYS A 1 77 ? 21.874 34.701 14.879 1.00 35.96 2422 LYS A C 1
ATOM 603 O O . LYS A 1 77 ? 20.880 34.139 15.332 1.00 35.16 2422 LYS A O 1
ATOM 609 N N . CYS A 1 78 ? 22.884 34.051 14.311 1.00 34.20 2423 CYS A N 1
ATOM 610 C CA . CYS A 1 78 ? 22.905 32.597 14.205 1.00 33.34 2423 CYS A CA 1
ATOM 611 C C . CYS A 1 78 ? 24.327 32.098 14.349 1.00 31.17 2423 CYS A C 1
ATOM 612 O O . CYS A 1 78 ? 25.277 32.769 13.938 1.00 30.48 2423 CYS A O 1
ATOM 615 N N . GLU A 1 79 ? 24.476 30.921 14.945 1.00 30.48 2424 GLU A N 1
ATOM 616 C CA . GLU A 1 79 ? 25.788 30.314 15.053 1.00 30.05 2424 GLU A CA 1
ATOM 617 C C . GLU A 1 79 ? 25.821 29.433 13.810 1.00 27.99 2424 GLU A C 1
ATOM 618 O O . GLU A 1 79 ? 24.928 28.610 13.607 1.00 28.04 2424 GLU A O 1
ATOM 624 N N . VAL A 1 80 ? 26.824 29.616 12.965 1.00 26.67 2425 VAL A N 1
ATOM 625 C CA . VAL A 1 80 ? 26.909 28.822 11.754 1.00 26.24 2425 VAL A CA 1
ATOM 626 C C . VAL A 1 80 ? 28.209 28.045 11.683 1.00 25.85 2425 VAL A C 1
ATOM 627 O O . VAL A 1 80 ? 29.167 28.338 12.397 1.00 28.43 2425 VAL A O 1
ATOM 631 N N . HIS A 1 81 ? 28.218 27.043 10.819 1.00 24.07 2426 HIS A N 1
ATOM 632 C CA . HIS A 1 81 ? 29.393 26.225 10.591 1.00 23.20 2426 HIS A CA 1
ATOM 633 C C . HIS A 1 81 ? 29.748 26.392 9.123 1.00 22.74 2426 HIS A C 1
ATOM 634 O O . HIS A 1 81 ? 28.931 26.098 8.245 1.00 21.23 2426 HIS A O 1
ATOM 641 N N . PHE A 1 82 ? 30.952 26.888 8.851 1.00 22.22 2427 PHE A N 1
ATOM 642 C CA . PHE A 1 82 ? 31.393 27.076 7.475 1.00 22.22 2427 PHE A CA 1
ATOM 643 C C . PHE A 1 82 ? 31.886 25.724 6.976 1.00 22.66 2427 PHE A C 1
ATOM 644 O O . PHE A 1 82 ? 33.009 25.300 7.253 1.00 23.30 2427 PHE A O 1
ATOM 652 N N . ILE A 1 83 ? 31.017 25.045 6.238 1.00 21.68 2428 ILE A N 1
ATOM 653 C CA . ILE A 1 83 ? 31.301 23.699 5.761 1.00 21.05 2428 ILE A CA 1
ATOM 654 C C . ILE A 1 83 ? 32.574 23.475 4.958 1.00 20.71 2428 ILE A C 1
ATOM 655 O O . ILE A 1 83 ? 33.109 22.366 4.944 1.00 21.08 2428 ILE A O 1
ATOM 660 N N . ASP A 1 84 ? 33.072 24.503 4.288 1.00 20.05 2429 ASP A N 1
ATOM 661 C CA . ASP A 1 84 ? 34.277 24.309 3.497 1.00 21.27 2429 ASP A CA 1
ATOM 662 C C . ASP A 1 84 ? 35.551 24.657 4.258 1.00 22.48 2429 ASP A C 1
ATOM 663 O O . ASP A 1 84 ? 36.650 24.410 3.769 1.00 23.42 2429 ASP A O 1
ATOM 668 N N . PHE A 1 85 ? 35.402 25.199 5.462 1.00 24.03 2430 PHE A N 1
ATOM 669 C CA . PHE A 1 85 ? 36.568 25.584 6.254 1.00 25.65 2430 PHE A CA 1
ATOM 670 C C . PHE A 1 85 ? 36.593 25.050 7.681 1.00 26.73 2430 PHE A C 1
ATOM 671 O O . PHE A 1 85 ? 37.538 25.300 8.434 1.00 28.23 2430 PHE A O 1
ATOM 679 N N . GLY A 1 86 ? 35.549 24.319 8.051 1.00 27.59 2431 GLY A N 1
ATOM 680 C CA . GLY A 1 86 ? 35.486 23.706 9.366 1.00 27.87 2431 GLY A CA 1
ATOM 681 C C . GLY A 1 86 ? 35.379 24.543 10.628 1.00 29.27 2431 GLY A C 1
ATOM 682 O O . GLY A 1 86 ? 35.474 23.989 11.724 1.00 30.27 2431 GLY A O 1
ATOM 683 N N . ASN A 1 87 ? 35.169 25.848 10.489 1.00 29.12 2432 ASN A N 1
ATOM 684 C CA . ASN A 1 87 ? 35.063 26.728 11.652 1.00 28.99 2432 ASN A CA 1
ATOM 685 C C . ASN A 1 87 ? 33.639 27.219 11.911 1.00 29.62 2432 ASN A C 1
ATOM 686 O O . ASN A 1 87 ? 32.826 27.303 10.991 1.00 27.05 2432 ASN A O 1
ATOM 691 N N . ASN A 1 88 ? 33.346 27.545 13.168 1.00 29.10 2433 ASN A N 1
ATOM 692 C CA . ASN A 1 88 ? 32.032 28.054 13.540 1.00 30.21 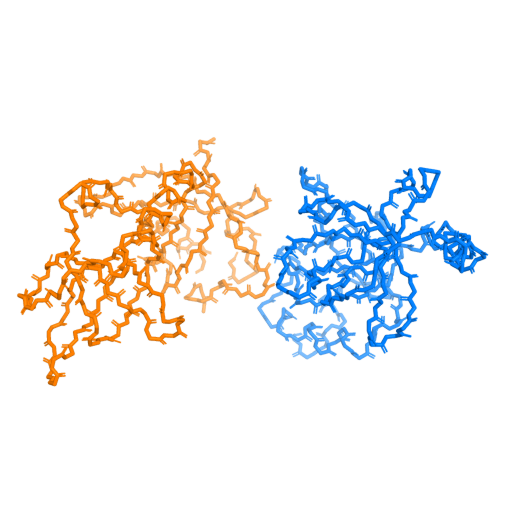2433 ASN A CA 1
ATOM 693 C C . ASN A 1 88 ? 32.146 29.508 13.973 1.00 31.65 2433 ASN A C 1
ATOM 694 O O . ASN A 1 88 ? 33.177 29.935 14.493 1.00 32.42 2433 ASN A O 1
ATOM 699 N N . ALA A 1 89 ? 31.079 30.266 13.760 1.00 30.47 2434 ALA A N 1
ATOM 700 C CA . ALA A 1 89 ? 31.070 31.671 14.134 1.00 30.39 2434 ALA A CA 1
ATOM 701 C C . ALA A 1 89 ? 29.644 32.182 14.192 1.00 30.65 2434 ALA A C 1
ATOM 702 O O . ALA A 1 89 ? 28.746 31.619 13.567 1.00 29.91 2434 ALA A O 1
ATOM 704 N N . VAL A 1 90 ? 29.441 33.243 14.963 1.00 30.35 2435 VAL A N 1
ATOM 705 C CA . VAL A 1 90 ? 28.128 33.855 15.095 1.00 30.32 2435 VAL A CA 1
ATOM 706 C C . VAL A 1 90 ? 28.101 34.989 14.083 1.00 30.10 2435 VAL A C 1
ATOM 707 O O . VAL A 1 90 ? 29.042 35.778 14.012 1.00 29.66 2435 VAL A O 1
ATOM 711 N N . THR A 1 91 ? 27.036 35.060 13.293 1.00 28.86 2436 THR A N 1
ATOM 712 C CA . THR A 1 91 ? 26.918 36.103 12.281 1.00 30.72 2436 THR A CA 1
ATOM 713 C C . THR A 1 91 ? 25.477 36.575 12.129 1.00 29.16 2436 THR A C 1
ATOM 714 O O . THR A 1 91 ? 24.556 35.946 12.636 1.00 28.76 2436 THR A O 1
ATOM 718 N N . GLN A 1 92 ? 25.292 37.696 11.440 1.00 30.27 2437 GLN A N 1
ATOM 719 C CA . GLN A 1 92 ? 23.963 38.256 11.214 1.00 30.87 2437 GLN A CA 1
ATOM 720 C C . GLN A 1 92 ? 23.702 38.435 9.726 1.00 29.06 2437 GLN A C 1
ATOM 721 O O . GLN A 1 92 ? 22.600 38.804 9.327 1.00 31.41 2437 GLN A O 1
ATOM 727 N N . GLN A 1 93 ? 24.714 38.174 8.906 1.00 27.03 2438 GLN A N 1
ATOM 728 C CA . GLN A 1 93 ? 24.579 38.357 7.467 1.00 26.28 2438 GLN A CA 1
ATOM 729 C C . GLN A 1 93 ? 24.426 37.043 6.711 1.00 25.34 2438 GLN A C 1
ATOM 730 O O . GLN A 1 93 ? 25.361 36.242 6.646 1.00 25.54 2438 GLN A O 1
ATOM 736 N N . PHE A 1 94 ? 23.245 36.833 6.138 1.00 24.19 2439 PHE A N 1
ATOM 737 C CA . PHE A 1 94 ? 22.969 35.611 5.394 1.00 24.51 2439 PHE A CA 1
ATOM 738 C C . PHE A 1 94 ? 22.382 35.915 4.031 1.00 24.40 2439 PHE A C 1
ATOM 739 O O . PHE A 1 94 ? 21.520 36.795 3.888 1.00 23.39 2439 PHE A O 1
ATOM 747 N N . ARG A 1 95 ? 22.848 35.180 3.028 1.00 19.83 2440 ARG A N 1
ATOM 748 C CA . ARG A 1 95 ? 22.332 35.343 1.685 1.00 20.88 2440 ARG A CA 1
ATOM 749 C C . ARG A 1 95 ? 21.968 33.965 1.162 1.00 20.78 2440 ARG A C 1
ATOM 750 O O . ARG A 1 95 ? 22.464 32.950 1.655 1.00 22.19 2440 ARG A O 1
ATOM 758 N N . GLN A 1 96 ? 21.096 33.927 0.169 1.00 22.33 2441 GLN A N 1
ATOM 759 C CA . GLN A 1 96 ? 20.665 32.654 -0.378 1.00 24.68 2441 GLN A CA 1
ATOM 760 C C . GLN A 1 96 ? 21.731 31.951 -1.211 1.00 23.02 2441 GLN A C 1
ATOM 761 O O . GLN A 1 96 ? 22.441 32.571 -1.995 1.00 23.16 2441 GLN A O 1
ATOM 767 N N . LEU A 1 97 ? 21.847 30.645 -1.009 1.00 22.61 2442 LEU A N 1
ATOM 768 C CA . LEU A 1 97 ? 22.816 29.846 -1.750 1.00 23.68 2442 LEU A CA 1
ATOM 769 C C . LEU A 1 97 ? 22.125 29.239 -2.967 1.00 24.02 2442 LEU A C 1
ATOM 770 O O . LEU A 1 97 ? 21.155 28.496 -2.831 1.00 26.41 2442 LEU A O 1
ATOM 775 N N . PRO A 1 98 ? 22.602 29.565 -4.176 1.00 24.21 2443 PRO A N 1
ATOM 776 C CA . PRO A 1 98 ? 21.996 29.014 -5.394 1.00 24.67 2443 PRO A CA 1
ATOM 777 C C . PRO A 1 98 ? 21.987 27.487 -5.294 1.00 26.06 2443 PRO A C 1
ATOM 778 O O . PRO A 1 98 ? 22.932 26.896 -4.764 1.00 24.90 2443 PRO A O 1
ATOM 782 N N . GLU A 1 99 ? 20.930 26.850 -5.794 1.00 26.30 2444 GLU A N 1
ATOM 783 C CA . GLU A 1 99 ? 20.832 25.396 -5.724 1.00 29.61 2444 GLU A CA 1
ATOM 784 C C . GLU A 1 99 ? 22.063 24.701 -6.298 1.00 27.88 2444 GLU A C 1
ATOM 785 O O . GLU A 1 99 ? 22.524 23.703 -5.755 1.00 28.60 2444 GLU A O 1
ATOM 791 N N . GLU A 1 100 ? 22.586 25.234 -7.395 1.00 27.83 2445 GLU A N 1
ATOM 792 C CA . GLU A 1 100 ? 23.762 24.672 -8.046 1.00 30.07 2445 GLU A CA 1
ATOM 793 C C . GLU A 1 100 ? 24.999 24.692 -7.147 1.00 30.62 2445 GLU A C 1
ATOM 794 O O . GLU A 1 100 ? 25.857 23.818 -7.250 1.00 29.84 2445 GLU A O 1
ATOM 800 N N . LEU A 1 101 ? 25.094 25.693 -6.275 1.00 26.17 2446 LEU A N 1
ATOM 801 C CA . LEU A 1 101 ? 26.240 25.797 -5.380 1.00 27.07 2446 LEU A CA 1
ATOM 802 C C . LEU A 1 101 ? 26.065 25.031 -4.078 1.00 25.53 2446 LEU A C 1
ATOM 803 O O . LEU A 1 101 ? 26.991 24.951 -3.269 1.00 25.70 2446 LEU A O 1
ATOM 808 N N . ALA A 1 102 ? 24.877 24.470 -3.875 1.00 24.92 2447 ALA A N 1
ATOM 809 C CA . ALA A 1 102 ? 24.607 23.676 -2.684 1.00 25.75 2447 ALA A CA 1
ATOM 810 C C . ALA A 1 102 ? 24.850 22.197 -2.986 1.00 26.58 2447 ALA A C 1
ATOM 811 O O . ALA A 1 102 ? 24.946 21.373 -2.069 1.00 27.42 2447 ALA A O 1
ATOM 813 N N . LYS A 1 103 ? 24.964 21.863 -4.269 1.00 26.22 2448 LYS A N 1
ATOM 814 C CA . LYS A 1 103 ? 25.172 20.473 -4.673 1.00 28.12 2448 LYS A CA 1
ATOM 815 C C . LYS A 1 103 ? 26.531 19.888 -4.282 1.00 26.31 2448 LYS A C 1
ATOM 816 O O . LYS A 1 103 ? 26.608 18.742 -3.844 1.00 26.75 2448 LYS A O 1
ATOM 822 N N . PRO A 1 104 ? 27.622 20.653 -4.459 1.00 26.59 2449 PRO A N 1
ATOM 823 C CA . PRO A 1 104 ? 28.931 20.107 -4.089 1.00 25.61 2449 PRO A CA 1
ATOM 824 C C . PRO A 1 104 ? 29.026 19.764 -2.612 1.00 24.01 2449 PRO A C 1
ATOM 825 O O . PRO A 1 104 ? 28.466 20.456 -1.757 1.00 21.71 2449 PRO A O 1
ATOM 829 N N . ALA A 1 105 ? 29.740 18.686 -2.313 1.00 21.84 2450 ALA A N 1
ATOM 830 C CA . ALA A 1 105 ? 29.911 18.262 -0.930 1.00 22.74 2450 ALA A CA 1
ATOM 831 C C . ALA A 1 105 ? 30.783 19.271 -0.193 1.00 21.57 2450 ALA A C 1
ATOM 832 O O . ALA A 1 105 ? 31.498 20.052 -0.820 1.00 23.98 2450 ALA A O 1
ATOM 834 N N . ARG A 1 106 ? 30.719 19.256 1.136 1.00 22.04 2451 ARG A N 1
ATOM 835 C CA . ARG A 1 106 ? 31.538 20.152 1.950 1.00 22.37 2451 ARG A CA 1
ATOM 836 C C . ARG A 1 106 ? 33.007 19.898 1.621 1.00 24.10 2451 ARG A C 1
ATOM 837 O O . ARG A 1 106 ? 33.409 18.746 1.382 1.00 25.46 2451 ARG A O 1
ATOM 845 N N . TYR A 1 107 ? 33.809 20.961 1.600 1.00 24.14 2452 TYR A N 1
ATOM 846 C CA . TYR A 1 107 ? 35.219 20.817 1.268 1.00 25.36 2452 TYR A CA 1
ATOM 847 C C . TYR A 1 107 ? 36.186 20.753 2.446 1.00 23.98 2452 TYR A C 1
ATOM 848 O O . TYR A 1 107 ? 37.400 20.739 2.255 1.00 25.43 2452 TYR A O 1
ATOM 857 N N . SER A 1 108 ? 35.644 20.730 3.659 1.00 22.33 2453 SER A N 1
ATOM 858 C CA . SER A 1 108 ? 36.466 20.547 4.854 1.00 23.48 2453 SER A CA 1
ATOM 859 C C . SER A 1 108 ? 35.929 19.222 5.398 1.00 24.01 2453 SER A C 1
ATOM 860 O O . SER A 1 108 ? 34.738 18.913 5.238 1.00 24.71 2453 SER A O 1
ATOM 863 N N . ARG A 1 109 ? 36.796 18.424 6.006 1.00 21.17 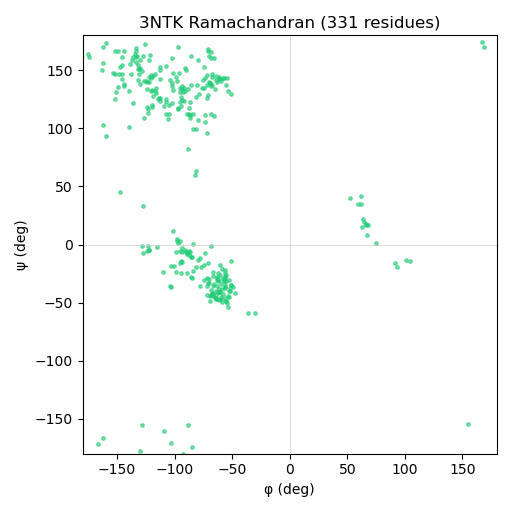2454 ARG A N 1
ATOM 864 C CA . ARG A 1 109 ? 36.371 17.137 6.538 1.00 23.54 2454 ARG A CA 1
ATOM 865 C C . ARG A 1 109 ? 36.683 16.998 8.006 1.00 23.00 2454 ARG A C 1
ATOM 866 O O . ARG A 1 109 ? 37.785 17.323 8.445 1.00 21.48 2454 ARG A O 1
ATOM 874 N N . HIS A 1 110 ? 35.703 16.526 8.769 1.00 20.94 2455 HIS A N 1
ATOM 875 C CA . HIS A 1 110 ? 35.911 16.316 10.184 1.00 20.84 2455 HIS A CA 1
ATOM 876 C C . HIS A 1 110 ? 36.642 14.985 10.340 1.00 20.69 2455 HIS A C 1
ATOM 877 O O . HIS A 1 110 ? 36.308 13.994 9.671 1.00 20.74 2455 HIS A O 1
ATOM 884 N N . CYS A 1 111 ? 37.634 14.972 11.225 1.00 20.98 2456 CYS A N 1
ATOM 885 C CA . CYS A 1 111 ? 38.444 13.785 11.491 1.00 21.10 2456 CYS A CA 1
ATOM 886 C C . CYS A 1 111 ? 38.681 13.593 12.975 1.00 22.37 2456 CYS A C 1
ATOM 887 O O . CYS A 1 111 ? 38.591 14.538 13.759 1.00 22.81 2456 CYS A O 1
ATOM 890 N N . GLU A 1 112 ? 39.004 12.358 13.352 1.00 23.02 2457 GLU A N 1
ATOM 891 C CA . GLU A 1 112 ? 39.351 12.045 14.730 1.00 24.43 2457 GLU A CA 1
ATOM 892 C C . GLU A 1 112 ? 40.441 10.988 14.635 1.00 24.97 2457 GLU A C 1
ATOM 893 O O . GLU A 1 112 ? 40.356 10.065 13.828 1.00 23.00 2457 GLU A O 1
ATOM 899 N N . LEU A 1 113 ? 41.480 11.143 15.444 1.00 23.80 2458 LEU A N 1
ATOM 900 C CA . LEU A 1 113 ? 42.588 10.205 15.409 1.00 24.24 2458 LEU A CA 1
ATOM 901 C C . LEU A 1 113 ? 42.281 8.844 15.992 1.00 24.53 2458 LEU A C 1
ATOM 902 O O . LEU A 1 113 ? 41.505 8.711 16.939 1.00 23.70 2458 LEU A O 1
ATOM 907 N N . ASP A 1 114 ? 42.901 7.833 15.396 1.00 23.06 2459 ASP A N 1
ATOM 908 C CA . ASP A 1 114 ? 42.803 6.467 15.885 1.00 24.31 2459 ASP A CA 1
ATOM 909 C C . ASP A 1 114 ? 43.580 6.647 17.191 1.00 22.64 2459 ASP A C 1
ATOM 910 O O . ASP A 1 114 ? 44.780 6.902 17.164 1.00 22.68 2459 ASP A O 1
ATOM 915 N N . ALA A 1 115 ? 42.897 6.531 18.324 1.00 23.08 2460 ALA A N 1
ATOM 916 C CA . ALA A 1 115 ? 43.529 6.740 19.622 1.00 21.88 2460 ALA A CA 1
ATOM 917 C C . ALA A 1 115 ? 44.757 5.875 19.939 1.00 23.59 2460 ALA A C 1
ATOM 918 O O . ALA A 1 115 ? 45.578 6.243 20.778 1.00 23.11 2460 ALA A O 1
ATOM 920 N N . SER A 1 116 ? 44.900 4.739 19.270 1.00 23.00 2461 SER A N 1
ATOM 921 C CA . SER A 1 116 ? 46.036 3.861 19.544 1.00 25.30 2461 SER A CA 1
ATOM 922 C C . SER A 1 116 ? 47.349 4.337 18.913 1.00 26.13 2461 SER A C 1
ATOM 923 O O . SER A 1 116 ? 48.419 3.818 19.237 1.00 26.92 2461 SER A O 1
ATOM 926 N N . THR A 1 117 ? 47.267 5.323 18.026 1.00 24.77 2462 THR A N 1
ATOM 927 C CA . THR A 1 117 ? 48.451 5.819 17.320 1.00 26.81 2462 THR A CA 1
ATOM 928 C C . THR A 1 117 ? 49.264 6.900 18.024 1.00 27.10 2462 THR A C 1
ATOM 929 O O . THR A 1 117 ? 50.327 7.286 17.539 1.00 28.64 2462 THR A O 1
ATOM 933 N N . ILE A 1 118 ? 48.768 7.400 19.149 1.00 26.39 2463 ILE A N 1
ATOM 934 C CA . ILE A 1 118 ? 49.498 8.422 19.890 1.00 27.88 2463 ILE A CA 1
ATOM 935 C C . ILE A 1 118 ? 49.436 8.161 21.387 1.00 27.34 2463 ILE A C 1
ATOM 936 O O . ILE A 1 118 ? 48.518 7.508 21.879 1.00 28.50 2463 ILE A O 1
ATOM 941 N N . SER A 1 119 ? 50.424 8.672 22.110 1.00 27.70 2464 SER A N 1
ATOM 942 C CA . SER A 1 119 ? 50.477 8.503 23.555 1.00 27.04 2464 SER A CA 1
ATOM 943 C C . SER A 1 119 ? 49.811 9.686 24.245 1.00 26.60 2464 SER A C 1
ATOM 944 O O . SER A 1 119 ? 49.334 10.621 23.597 1.00 24.72 2464 SER A O 1
ATOM 947 N N . LYS A 1 120 ? 49.801 9.640 25.571 1.00 27.77 2465 LYS A N 1
ATOM 948 C CA . LYS A 1 120 ? 49.220 10.695 26.385 1.00 29.27 2465 LYS A CA 1
ATOM 949 C C . LYS A 1 120 ? 50.027 11.974 26.153 1.00 27.69 2465 LYS A C 1
ATOM 950 O O . LYS A 1 120 ? 49.465 13.056 25.992 1.00 26.35 2465 LYS A O 1
ATOM 956 N N . CYS A 1 121 ? 51.350 11.828 26.125 1.00 28.28 2466 CYS A N 1
ATOM 957 C CA . CYS A 1 121 ? 52.253 12.955 25.896 1.00 27.78 2466 CYS A CA 1
ATOM 958 C C . CYS A 1 121 ? 52.051 13.510 24.489 1.00 26.90 2466 CYS A C 1
ATOM 959 O O . CYS A 1 121 ? 51.955 14.725 24.302 1.00 26.21 2466 CYS A O 1
ATOM 962 N N . ASP A 1 122 ? 51.984 12.623 23.498 1.00 26.91 2467 ASP A N 1
ATOM 963 C CA . ASP A 1 122 ? 51.778 13.061 22.117 1.00 28.33 2467 ASP A CA 1
ATOM 964 C C . ASP A 1 122 ? 50.527 13.922 22.017 1.00 26.79 2467 ASP A C 1
ATOM 965 O O . ASP A 1 122 ? 50.554 15.011 21.450 1.00 25.69 2467 ASP A O 1
ATOM 970 N N . ALA A 1 123 ? 49.427 13.416 22.569 1.00 26.60 2468 ALA A N 1
ATOM 971 C CA . ALA A 1 123 ? 48.153 14.121 22.528 1.00 27.12 2468 ALA A CA 1
ATOM 972 C C . ALA A 1 123 ? 48.244 15.547 23.057 1.00 28.19 2468 ALA A C 1
ATOM 973 O O . ALA A 1 123 ? 47.692 16.482 22.460 1.00 27.18 2468 ALA A O 1
ATOM 975 N N . ALA A 1 124 ? 48.942 15.716 24.174 1.00 28.02 2469 ALA A N 1
ATOM 976 C CA . ALA A 1 124 ? 49.085 17.032 24.791 1.00 28.67 2469 ALA A CA 1
ATOM 977 C C . ALA A 1 124 ? 49.971 17.988 24.002 1.00 28.67 2469 ALA A C 1
ATOM 978 O O . ALA A 1 124 ? 49.733 19.195 23.992 1.00 31.24 2469 ALA A O 1
ATOM 980 N N . LEU A 1 125 ? 50.985 17.445 23.338 1.00 27.92 2470 LEU A N 1
ATOM 981 C CA . LEU A 1 125 ? 51.928 18.245 22.560 1.00 28.15 2470 LEU A CA 1
ATOM 982 C C . LEU A 1 125 ? 51.438 18.557 21.144 1.00 28.24 2470 LEU A C 1
ATOM 983 O O . LEU A 1 125 ? 51.880 19.526 20.520 1.00 25.93 2470 LEU A O 1
ATOM 988 N N . LEU A 1 126 ? 50.531 17.734 20.630 1.00 27.71 2471 LEU A N 1
ATOM 989 C CA . LEU A 1 126 ? 50.035 17.943 19.276 1.00 27.83 2471 LEU A CA 1
ATOM 990 C C . LEU A 1 126 ? 49.427 19.318 19.039 1.00 26.99 2471 LEU A C 1
ATOM 991 O O . LEU A 1 126 ? 49.588 19.884 17.963 1.00 26.95 2471 LEU A O 1
ATOM 996 N N . GLN A 1 127 ? 48.733 19.857 20.035 1.00 28.08 2472 GLN A N 1
ATOM 997 C CA . GLN A 1 127 ? 48.114 21.174 19.897 1.00 32.01 2472 GLN A CA 1
ATOM 998 C C . GLN A 1 127 ? 49.133 22.230 19.455 1.00 32.18 2472 GLN A C 1
ATOM 999 O O . GLN A 1 127 ? 48.925 22.932 18.463 1.00 31.74 2472 GLN A O 1
ATOM 1005 N N . SER A 1 128 ? 50.236 22.334 20.192 1.00 31.41 2473 SER A N 1
ATOM 1006 C CA . SER A 1 128 ? 51.278 23.310 19.879 1.00 33.17 2473 SER A CA 1
ATOM 1007 C C . SER A 1 128 ? 52.053 22.962 18.609 1.00 31.83 2473 SER A C 1
ATOM 1008 O O . SER A 1 128 ? 52.544 23.847 17.906 1.00 32.48 2473 SER A O 1
ATOM 1011 N N . PHE A 1 129 ? 52.167 21.675 18.311 1.00 31.12 2474 PHE A N 1
ATOM 1012 C CA . PHE A 1 129 ? 52.880 21.245 17.118 1.00 31.83 2474 PHE A CA 1
ATOM 1013 C C . PHE A 1 129 ? 52.099 21.683 15.879 1.00 33.00 2474 PHE A C 1
ATOM 1014 O O . PHE A 1 129 ? 52.674 22.186 14.912 1.00 31.75 2474 PHE A O 1
ATOM 1022 N N . ILE A 1 130 ? 50.781 21.508 15.933 1.00 32.72 2475 ILE A N 1
ATOM 1023 C CA . ILE A 1 130 ? 49.901 21.872 14.829 1.00 35.73 2475 ILE A CA 1
ATOM 1024 C C . ILE A 1 130 ? 49.756 23.385 14.682 1.00 36.92 2475 ILE A C 1
ATOM 1025 O O . ILE A 1 130 ? 49.793 23.909 13.568 1.00 35.20 2475 ILE A O 1
ATOM 1030 N N . ASP A 1 131 ? 49.590 24.081 15.804 1.00 39.58 2476 ASP A N 1
ATOM 1031 C CA . ASP A 1 131 ? 49.430 25.531 15.784 1.00 42.84 2476 ASP A CA 1
ATOM 1032 C C . ASP A 1 131 ? 50.607 26.228 15.116 1.00 43.66 2476 ASP A C 1
ATOM 1033 O O . ASP A 1 131 ? 50.454 27.302 14.542 1.00 44.71 2476 ASP A O 1
ATOM 1038 N N . THR A 1 132 ? 51.778 25.608 15.193 1.00 44.19 2477 THR A N 1
ATOM 1039 C CA . THR A 1 132 ? 52.993 26.165 14.610 1.00 45.06 2477 THR A CA 1
ATOM 1040 C C . THR A 1 132 ? 53.105 25.887 13.112 1.00 44.89 2477 THR A C 1
ATOM 1041 O O . THR A 1 132 ? 53.850 26.564 12.401 1.00 43.20 2477 THR A O 1
ATOM 1045 N N . ARG A 1 133 ? 52.355 24.899 12.634 1.00 44.21 2478 ARG A N 1
ATOM 1046 C CA . ARG A 1 133 ? 52.413 24.509 11.229 1.00 44.13 2478 ARG A CA 1
ATOM 1047 C C . ARG A 1 133 ? 51.040 24.470 10.558 1.00 43.79 2478 ARG A C 1
ATOM 1048 O O . ARG A 1 133 ? 50.807 23.657 9.666 1.00 44.09 2478 ARG A O 1
ATOM 1056 N N . PHE A 1 134 ? 50.142 25.359 10.971 1.00 44.48 2479 PHE A N 1
ATOM 1057 C CA . PHE A 1 134 ? 48.791 25.384 10.419 1.00 46.42 2479 PHE A CA 1
ATOM 1058 C C . PHE A 1 134 ? 48.685 25.398 8.898 1.00 46.58 2479 PHE A C 1
ATOM 1059 O O . PHE A 1 134 ? 47.769 24.800 8.337 1.00 47.90 2479 PHE A O 1
ATOM 1067 N N . SER A 1 135 ? 49.612 26.069 8.226 1.00 45.91 2480 SER A N 1
ATOM 1068 C CA . SER A 1 135 ? 49.564 26.138 6.769 1.00 45.14 2480 SER A CA 1
ATOM 1069 C C . SER A 1 135 ? 50.345 25.021 6.085 1.00 43.09 2480 SER A C 1
ATOM 1070 O O . SER A 1 135 ? 50.317 24.898 4.859 1.00 42.79 2480 SER A O 1
ATOM 1073 N N . GLU A 1 136 ? 51.032 24.202 6.873 1.00 39.65 2481 GLU A N 1
ATOM 1074 C CA . GLU A 1 136 ? 51.827 23.120 6.310 1.00 37.27 2481 GLU A CA 1
ATOM 1075 C C . GLU A 1 136 ? 51.000 21.899 5.933 1.00 34.62 2481 GLU A C 1
ATOM 1076 O O . GLU A 1 136 ? 49.898 21.692 6.440 1.00 31.36 2481 GLU A O 1
ATOM 1082 N N . THR A 1 137 ? 51.554 21.089 5.041 1.00 32.02 2482 THR A N 1
ATOM 1083 C CA . THR A 1 137 ? 50.888 19.881 4.578 1.00 31.60 2482 THR A CA 1
ATOM 1084 C C . THR A 1 137 ? 51.150 18.690 5.492 1.00 29.61 2482 THR A C 1
ATOM 1085 O O . THR A 1 137 ? 52.272 18.476 5.946 1.00 30.19 2482 THR A O 1
ATOM 1089 N N . PHE A 1 138 ? 50.094 17.931 5.765 1.00 27.89 2483 PHE A N 1
ATOM 1090 C CA . PHE A 1 138 ? 50.164 16.725 6.583 1.00 25.73 2483 PHE A CA 1
ATOM 1091 C C . PHE A 1 138 ? 49.560 15.641 5.709 1.00 24.58 2483 PHE A C 1
ATOM 1092 O O . PHE A 1 138 ? 49.045 15.931 4.633 1.00 25.49 2483 PHE A O 1
ATOM 1100 N N . GLN A 1 139 ? 49.634 14.393 6.150 1.00 24.75 2484 GLN A N 1
ATOM 1101 C CA . GLN A 1 139 ? 49.008 13.314 5.397 1.00 24.39 2484 GLN A CA 1
ATOM 1102 C C . GLN A 1 139 ? 48.128 12.546 6.365 1.00 25.80 2484 GLN A C 1
ATOM 1103 O O . GLN A 1 139 ? 48.407 12.490 7.564 1.00 24.64 2484 GLN A O 1
ATOM 1109 N N . VAL A 1 140 ? 47.049 11.977 5.848 1.00 27.19 2485 VAL A N 1
ATOM 1110 C CA . VAL A 1 140 ? 46.155 11.186 6.677 1.00 26.64 2485 VAL A CA 1
ATOM 1111 C C . VAL A 1 140 ? 45.856 9.875 5.983 1.00 27.23 2485 VAL A C 1
ATOM 1112 O O . VAL A 1 140 ? 45.731 9.824 4.757 1.00 27.09 2485 VAL A O 1
ATOM 1116 N N . GLU A 1 141 ? 45.781 8.808 6.770 1.00 26.54 2486 GLU A N 1
ATOM 1117 C CA . GLU A 1 141 ? 45.424 7.503 6.247 1.00 28.11 2486 GLU A CA 1
ATOM 1118 C C . GLU A 1 141 ? 43.995 7.373 6.754 1.00 27.39 2486 GLU A C 1
ATOM 1119 O O . GLU A 1 141 ? 43.764 7.443 7.958 1.00 24.61 2486 GLU A O 1
ATOM 1125 N N . ILE A 1 142 ? 43.034 7.225 5.847 1.00 27.06 2487 ILE A N 1
ATOM 1126 C CA . ILE A 1 142 ? 41.640 7.099 6.261 1.00 28.97 2487 ILE A CA 1
ATOM 1127 C C . ILE A 1 142 ? 41.311 5.643 6.564 1.00 30.79 2487 ILE A C 1
ATOM 1128 O O . ILE A 1 142 ? 41.281 4.797 5.668 1.00 29.77 2487 ILE A O 1
ATOM 1133 N N . LEU A 1 143 ? 41.071 5.358 7.839 1.00 29.39 2488 LEU A N 1
ATOM 1134 C CA . LEU A 1 143 ? 40.765 4.006 8.270 1.00 31.86 2488 LEU A CA 1
ATOM 1135 C C . LEU A 1 143 ? 39.287 3.697 8.105 1.00 33.01 2488 LEU A C 1
ATOM 1136 O O . LEU A 1 143 ? 38.905 2.544 7.900 1.00 36.08 2488 LEU A O 1
ATOM 1141 N N . ALA A 1 144 ? 38.455 4.728 8.197 1.00 30.79 2489 ALA A N 1
ATOM 1142 C CA . ALA A 1 144 ? 37.022 4.551 8.055 1.00 30.74 2489 ALA A CA 1
ATOM 1143 C C . ALA A 1 144 ? 36.280 5.876 8.084 1.00 30.66 2489 ALA A C 1
ATOM 1144 O O . ALA A 1 144 ? 36.822 6.907 8.492 1.00 27.48 2489 ALA A O 1
ATOM 1146 N N . THR A 1 145 ? 35.034 5.834 7.633 1.00 29.31 2490 THR A N 1
ATOM 1147 C CA . THR A 1 145 ? 34.173 7.005 7.624 1.00 29.45 2490 THR A CA 1
ATOM 1148 C C . THR A 1 145 ? 32.931 6.598 8.410 1.00 29.24 2490 THR A C 1
ATOM 1149 O O . THR A 1 145 ? 32.233 5.658 8.031 1.00 27.93 2490 THR A O 1
ATOM 1153 N N . LYS A 1 146 ? 32.684 7.290 9.519 1.00 29.57 2491 LYS A N 1
ATOM 1154 C CA . LYS A 1 146 ? 31.541 7.002 10.381 1.00 30.63 2491 LYS A CA 1
ATOM 1155 C C . LYS A 1 146 ? 30.216 7.395 9.750 1.00 30.54 2491 LYS A C 1
ATOM 1156 O O . LYS A 1 146 ? 30.179 8.121 8.760 1.00 30.98 2491 LYS A O 1
ATOM 1162 N N . GLY A 1 147 ? 29.126 6.915 10.342 1.00 31.76 2492 GLY A N 1
ATOM 1163 C CA . GLY A 1 147 ? 27.807 7.240 9.832 1.00 32.77 2492 GLY A CA 1
ATOM 1164 C C . GLY A 1 147 ? 27.529 8.733 9.863 1.00 33.65 2492 GLY A C 1
ATOM 1165 O O . GLY A 1 147 ? 26.619 9.215 9.192 1.00 34.75 2492 GLY A O 1
ATOM 1166 N N . THR A 1 148 ? 28.317 9.469 10.641 1.00 33.18 2493 THR A N 1
ATOM 1167 C CA . THR A 1 148 ? 28.158 10.918 10.757 1.00 33.92 2493 THR A CA 1
ATOM 1168 C C . THR A 1 148 ? 28.983 11.662 9.709 1.00 33.52 2493 THR A C 1
ATOM 1169 O O . THR A 1 148 ? 28.872 12.883 9.569 1.00 34.40 2493 THR A O 1
ATOM 1173 N N . GLY A 1 149 ? 29.817 10.926 8.985 1.00 31.20 2494 GLY A N 1
ATOM 1174 C CA . GLY A 1 149 ? 30.644 11.538 7.964 1.00 30.86 2494 GLY A CA 1
ATOM 1175 C C . GLY A 1 149 ? 32.073 11.743 8.430 1.00 29.54 2494 GLY A C 1
ATOM 1176 O O . GLY A 1 149 ? 32.961 12.015 7.625 1.00 28.92 2494 GLY A O 1
ATOM 1177 N N . THR A 1 150 ? 32.293 11.608 9.733 1.00 27.26 2495 THR A N 1
ATOM 1178 C CA . THR A 1 150 ? 33.623 11.787 10.308 1.00 27.66 2495 THR A CA 1
ATOM 1179 C C . THR A 1 150 ? 34.589 10.682 9.892 1.00 25.97 2495 THR A C 1
ATOM 1180 O O . THR A 1 150 ? 34.225 9.506 9.886 1.00 24.36 2495 THR A O 1
ATOM 1184 N N . HIS A 1 151 ? 35.817 11.066 9.540 1.00 24.94 2496 HIS A N 1
ATOM 1185 C CA . HIS A 1 151 ? 36.844 10.099 9.162 1.00 25.14 2496 HIS A CA 1
ATOM 1186 C C . HIS A 1 151 ? 37.686 9.735 10.383 1.00 24.43 2496 HIS A C 1
ATOM 1187 O O . HIS A 1 151 ? 38.103 10.621 11.125 1.00 23.83 2496 HIS A O 1
ATOM 1194 N N . VAL A 1 152 ? 37.937 8.445 10.587 1.00 22.61 2497 VAL A N 1
ATOM 1195 C CA . VAL A 1 152 ? 38.821 8.011 11.671 1.00 22.67 2497 VAL A CA 1
ATOM 1196 C C . VAL A 1 152 ? 40.131 7.875 10.904 1.00 21.64 2497 VAL A C 1
ATOM 1197 O O . VAL A 1 152 ? 40.196 7.146 9.922 1.00 21.36 2497 VAL A O 1
ATOM 1201 N N . VAL A 1 153 ? 41.166 8.585 11.338 1.00 21.52 2498 VAL A N 1
ATOM 1202 C CA . VAL A 1 153 ? 42.426 8.584 10.604 1.00 22.99 2498 VAL A CA 1
ATOM 1203 C C . VAL A 1 153 ? 43.703 8.387 11.417 1.00 23.82 2498 VAL A C 1
ATOM 1204 O O . VAL A 1 153 ? 43.697 8.418 12.643 1.00 23.17 2498 VAL A O 1
ATOM 1208 N N . ARG A 1 154 ? 44.798 8.173 10.693 1.00 25.99 2499 ARG A N 1
ATOM 1209 C CA . ARG A 1 154 ? 46.129 8.060 11.275 1.00 26.97 2499 ARG A CA 1
ATOM 1210 C C . ARG A 1 154 ? 46.823 9.261 10.649 1.00 25.31 2499 ARG A C 1
ATOM 1211 O O . ARG A 1 154 ? 46.747 9.465 9.434 1.00 25.43 2499 ARG A O 1
ATOM 1219 N N . LEU A 1 155 ? 47.484 10.059 11.477 1.00 24.20 2500 LEU A N 1
ATOM 1220 C CA . LEU A 1 155 ? 48.137 11.274 11.009 1.00 24.27 2500 LEU A CA 1
ATOM 1221 C C . LEU A 1 155 ? 49.635 11.123 10.758 1.00 24.06 2500 LEU A C 1
ATOM 1222 O O . LEU A 1 155 ? 50.348 10.461 11.519 1.00 24.01 2500 LEU A O 1
ATOM 1227 N N . PHE A 1 156 ? 50.098 11.749 9.682 1.00 24.67 2501 PHE A N 1
ATOM 1228 C CA . PHE A 1 156 ? 51.507 11.716 9.312 1.00 24.49 2501 PHE A CA 1
ATOM 1229 C C . PHE A 1 156 ? 52.010 13.115 8.993 1.00 24.99 2501 PHE A C 1
ATOM 1230 O O . PHE A 1 156 ? 51.243 14.001 8.607 1.00 23.65 2501 PHE A O 1
ATOM 1238 N N . TYR A 1 157 ? 53.311 13.310 9.159 1.00 25.14 2502 TYR A N 1
ATOM 1239 C CA . TYR A 1 157 ? 53.933 14.591 8.866 1.00 26.79 2502 TYR A CA 1
ATOM 1240 C C . TYR A 1 157 ? 55.221 14.253 8.123 1.00 29.22 2502 TYR A C 1
ATOM 1241 O O . TYR A 1 157 ? 56.066 13.523 8.638 1.00 28.17 2502 TYR A O 1
ATOM 1250 N N . GLN A 1 158 ? 55.356 14.775 6.908 1.00 32.40 2503 GLN A N 1
ATOM 1251 C CA . GLN A 1 158 ? 56.513 14.475 6.074 1.00 34.80 2503 GLN A CA 1
ATOM 1252 C C . GLN A 1 158 ? 56.492 12.968 5.814 1.00 35.13 2503 GLN A C 1
ATOM 1253 O O . GLN A 1 158 ? 57.528 12.314 5.727 1.00 35.54 2503 GLN A O 1
ATOM 1259 N N . SER A 1 159 ? 55.279 12.433 5.702 1.00 35.94 2504 SER A N 1
ATOM 1260 C CA . SER A 1 159 ? 55.050 11.014 5.441 1.00 36.33 2504 SER A CA 1
ATOM 1261 C C . SER A 1 159 ? 55.519 10.062 6.541 1.00 35.96 2504 SER A C 1
ATOM 1262 O O . SER A 1 159 ? 55.703 8.869 6.296 1.00 36.81 2504 SER A O 1
ATOM 1265 N N . LYS A 1 160 ? 55.707 10.587 7.748 1.00 34.66 2505 LYS A N 1
ATOM 1266 C CA . LYS A 1 160 ? 56.119 9.766 8.887 1.00 33.63 2505 LYS A CA 1
ATOM 1267 C C . LYS A 1 160 ? 55.037 9.843 9.965 1.00 32.11 2505 LYS A C 1
ATOM 1268 O O . LYS A 1 160 ? 54.404 10.886 10.134 1.00 28.24 2505 LYS A O 1
ATOM 1274 N N . ASN A 1 161 ? 54.817 8.743 10.684 1.00 31.52 2506 ASN A N 1
ATOM 1275 C CA . ASN A 1 161 ? 53.814 8.738 11.749 1.00 31.98 2506 ASN A CA 1
ATOM 1276 C C . ASN A 1 161 ? 54.074 9.942 12.648 1.00 31.50 2506 ASN A C 1
ATOM 1277 O O . ASN A 1 161 ? 55.204 10.163 13.089 1.00 29.91 2506 ASN A O 1
ATOM 1282 N N . ILE A 1 162 ? 53.026 10.720 12.908 1.00 28.22 2507 ILE A N 1
ATOM 1283 C CA . ILE A 1 162 ? 53.137 11.924 13.720 1.00 29.27 2507 ILE A CA 1
ATOM 1284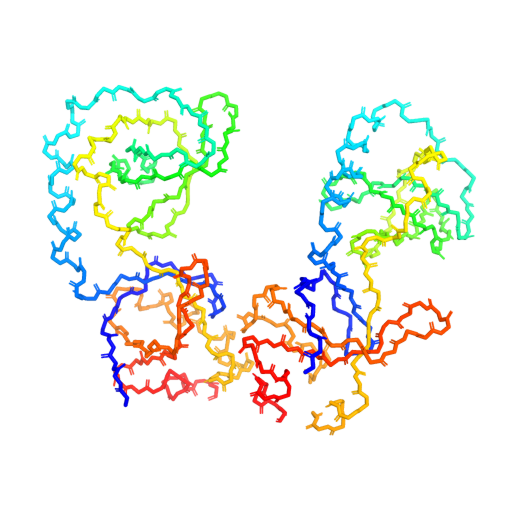 C C . ILE A 1 162 ? 53.915 11.731 15.026 1.00 30.36 2507 ILE A C 1
ATOM 1285 O O . ILE A 1 162 ? 54.725 12.580 15.399 1.00 29.59 2507 ILE A O 1
ATOM 1290 N N . SER A 1 163 ? 53.684 10.613 15.705 1.00 31.23 2508 SER A N 1
ATOM 1291 C CA . SER A 1 163 ? 54.368 10.331 16.964 1.00 34.52 2508 SER A CA 1
ATOM 1292 C C . SER A 1 163 ? 55.891 10.372 16.812 1.00 36.50 2508 SER A C 1
ATOM 1293 O O . SER A 1 163 ? 56.610 10.686 17.762 1.00 36.67 2508 SER A O 1
ATOM 1296 N N . GLU A 1 164 ? 56.380 10.056 15.617 1.00 35.64 2509 GLU A N 1
ATOM 1297 C CA . GLU A 1 164 ? 57.816 10.071 15.368 1.00 38.41 2509 GLU A CA 1
ATOM 1298 C C . GLU A 1 164 ? 58.354 11.492 15.242 1.00 36.85 2509 GLU A C 1
ATOM 1299 O O . GLU A 1 164 ? 59.502 11.755 15.590 1.00 37.75 2509 GLU A O 1
ATOM 1305 N N . LYS A 1 165 ? 57.523 12.408 14.750 1.00 35.82 2510 LYS A N 1
ATOM 1306 C CA . LYS A 1 165 ? 57.944 13.794 14.576 1.00 35.04 2510 LYS A CA 1
ATOM 1307 C C . LYS A 1 165 ? 57.794 14.620 15.850 1.00 35.18 2510 LYS A C 1
ATOM 1308 O O . LYS A 1 165 ? 58.275 15.750 15.921 1.00 33.92 2510 LYS A O 1
ATOM 1314 N N . LEU A 1 166 ? 57.111 14.064 16.847 1.00 34.89 2511 LEU A N 1
ATOM 1315 C CA . LEU A 1 166 ? 56.934 14.749 18.125 1.00 35.04 2511 LEU A CA 1
ATOM 1316 C C . LEU A 1 166 ? 58.140 14.358 18.975 1.00 36.98 2511 LEU A C 1
ATOM 1317 O O . LEU A 1 166 ? 58.070 13.455 19.801 1.00 35.65 2511 LEU A O 1
ATOM 1322 N N . GLN A 1 167 ? 59.248 15.057 18.757 1.00 38.49 2512 GLN A N 1
ATOM 1323 C CA . GLN A 1 167 ? 60.496 14.768 19.448 1.00 40.47 2512 GLN A CA 1
ATOM 1324 C C . GLN A 1 167 ? 60.505 14.897 20.967 1.00 38.77 2512 GLN A C 1
ATOM 1325 O O . GLN A 1 167 ? 61.246 14.181 21.637 1.00 38.19 2512 GLN A O 1
ATOM 1331 N N . GLU A 1 168 ? 59.689 15.797 21.509 1.00 38.05 2513 GLU A N 1
ATOM 1332 C CA . GLU A 1 168 ? 59.637 16.002 22.952 1.00 37.43 2513 GLU A CA 1
ATOM 1333 C C . GLU A 1 168 ? 58.940 14.883 23.725 1.00 36.35 2513 GLU A C 1
ATOM 1334 O O . GLU A 1 168 ? 58.948 14.886 24.955 1.00 35.94 2513 GLU A O 1
ATOM 1340 N N . CYS A 1 169 ? 58.336 13.932 23.017 1.00 34.70 2514 CYS A N 1
ATOM 1341 C CA . CYS A 1 169 ? 57.658 12.825 23.685 1.00 35.28 2514 CYS A CA 1
ATOM 1342 C C . CYS A 1 169 ? 58.337 11.491 23.401 1.00 35.78 2514 CYS A C 1
ATOM 1343 O O . CYS A 1 169 ? 58.910 11.346 22.301 1.00 34.97 2514 CYS A O 1
ATOM 1347 N N . ALA B 1 1 ? 29.140 -9.466 21.098 1.00 44.76 2346 ALA B N 1
ATOM 1348 C CA . ALA B 1 1 ? 28.762 -8.838 22.395 1.00 45.31 2346 ALA B CA 1
ATOM 1349 C C . ALA B 1 1 ? 27.748 -7.718 22.183 1.00 43.99 2346 ALA B C 1
ATOM 1350 O O . ALA B 1 1 ? 27.822 -6.978 21.203 1.00 44.77 2346 ALA B O 1
ATOM 1352 N N . GLU B 1 2 ? 26.796 -7.602 23.102 1.00 42.38 2347 GLU B N 1
ATOM 1353 C CA . GLU B 1 2 ? 25.778 -6.565 23.012 1.00 40.98 2347 GLU B CA 1
ATOM 1354 C C . GLU B 1 2 ? 26.367 -5.251 23.516 1.00 40.43 2347 GLU B C 1
ATOM 1355 O O . GLU B 1 2 ? 26.580 -5.076 24.715 1.00 40.75 2347 GLU B O 1
ATOM 1357 N N . LEU B 1 3 ? 26.634 -4.335 22.592 1.00 38.95 2348 LEU B N 1
ATOM 1358 C CA . LEU B 1 3 ? 27.208 -3.042 22.937 1.00 37.99 2348 LEU B CA 1
ATOM 1359 C C . LEU B 1 3 ? 26.179 -1.923 22.903 1.00 36.90 2348 LEU B C 1
ATOM 1360 O O . LEU B 1 3 ? 25.300 -1.895 22.042 1.00 37.51 2348 LEU B O 1
ATOM 1365 N N . HIS B 1 4 ? 26.293 -1.002 23.852 1.00 32.84 2349 HIS B N 1
ATOM 1366 C CA . HIS B 1 4 ? 25.379 0.129 23.930 1.00 31.73 2349 HIS B CA 1
ATOM 1367 C C . HIS B 1 4 ? 26.132 1.430 23.703 1.00 29.64 2349 HIS B C 1
ATOM 1368 O O . HIS B 1 4 ? 27.203 1.636 24.276 1.00 28.46 2349 HIS B O 1
ATOM 1375 N N . ASN B 1 5 ? 25.574 2.307 22.874 1.00 27.71 2350 ASN B N 1
ATOM 1376 C CA . ASN B 1 5 ? 26.204 3.594 22.620 1.00 28.83 2350 ASN B CA 1
ATOM 1377 C C . ASN B 1 5 ? 25.969 4.470 23.841 1.00 27.12 2350 ASN B C 1
ATOM 1378 O O . ASN B 1 5 ? 24.897 4.423 24.449 1.00 26.89 2350 ASN B O 1
ATOM 1383 N N . CYS B 1 6 ? 26.973 5.254 24.208 1.00 25.31 2351 CYS B N 1
ATOM 1384 C CA . CYS B 1 6 ? 26.857 6.140 25.361 1.00 26.78 2351 CYS B CA 1
ATOM 1385 C C . CYS B 1 6 ? 27.924 7.219 25.313 1.00 27.12 2351 CYS B C 1
ATOM 1386 O O . CYS B 1 6 ? 28.833 7.168 24.482 1.00 26.69 2351 CYS B O 1
ATOM 1389 N N . VAL B 1 7 ? 27.792 8.203 26.198 1.00 26.00 2352 VAL B N 1
ATOM 1390 C CA . VAL B 1 7 ? 28.784 9.261 26.324 1.00 25.52 2352 VAL B CA 1
ATOM 1391 C C . VAL B 1 7 ? 29.232 9.240 27.786 1.00 26.24 2352 VAL B C 1
ATOM 1392 O O . VAL B 1 7 ? 28.422 9.016 28.693 1.00 24.21 2352 VAL B O 1
ATOM 1396 N N . VAL B 1 8 ? 30.525 9.431 28.014 1.00 22.89 2353 VAL B N 1
ATOM 1397 C CA . VAL B 1 8 ? 31.060 9.466 29.369 1.00 24.38 2353 VAL B CA 1
ATOM 1398 C C . VAL B 1 8 ? 30.921 10.911 29.809 1.00 26.29 2353 VAL B C 1
ATOM 1399 O O . VAL B 1 8 ? 31.502 11.807 29.195 1.00 28.70 2353 VAL B O 1
ATOM 1403 N N . VAL B 1 9 ? 30.135 11.138 30.857 1.00 24.13 2354 VAL B N 1
ATOM 1404 C CA . VAL B 1 9 ? 29.896 12.487 31.349 1.00 26.52 2354 VAL B CA 1
ATOM 1405 C C . VAL B 1 9 ? 30.755 12.859 32.553 1.00 27.88 2354 VAL B C 1
ATOM 1406 O O . VAL B 1 9 ? 30.987 14.036 32.813 1.00 29.01 2354 VAL B O 1
ATOM 1410 N N . GLN B 1 10 ? 31.226 11.860 33.289 1.00 28.11 2355 GLN B N 1
ATOM 1411 C CA . GLN B 1 10 ? 32.042 12.129 34.468 1.00 30.32 2355 GLN B CA 1
ATOM 1412 C C . GLN B 1 10 ? 32.990 10.963 34.704 1.00 29.25 2355 GLN B C 1
ATOM 1413 O O . GLN B 1 10 ? 32.559 9.818 34.802 1.00 28.77 2355 GLN B O 1
ATOM 1419 N N . PHE B 1 11 ? 34.283 11.249 34.792 1.00 29.77 2356 PHE B N 1
ATOM 1420 C CA . PHE B 1 11 ? 35.257 10.190 34.999 1.00 31.12 2356 PHE B CA 1
ATOM 1421 C C . PHE B 1 11 ? 36.137 10.511 36.197 1.00 34.21 2356 PHE B C 1
ATOM 1422 O O . PHE B 1 11 ? 36.958 11.425 36.145 1.00 35.03 2356 PHE B O 1
ATOM 1430 N N . ASP B 1 12 ? 35.945 9.765 37.280 1.00 34.23 2357 ASP B N 1
ATOM 1431 C CA . ASP B 1 12 ? 36.723 9.970 38.499 1.00 36.06 2357 ASP B CA 1
ATOM 1432 C C . ASP B 1 12 ? 37.827 8.923 38.592 1.00 35.91 2357 ASP B C 1
ATOM 1433 O O . ASP B 1 12 ? 38.799 9.084 39.329 1.00 36.88 2357 ASP B O 1
ATOM 1438 N N . GLY B 1 13 ? 37.668 7.846 37.833 1.00 35.67 2358 GLY B N 1
ATOM 1439 C CA . GLY B 1 13 ? 38.652 6.781 37.838 1.00 35.02 2358 GLY B CA 1
ATOM 1440 C C . GLY B 1 13 ? 38.102 5.566 37.118 1.00 34.28 2358 GLY B C 1
ATOM 1441 O O . GLY B 1 13 ? 36.910 5.532 36.806 1.00 34.10 2358 GLY B O 1
ATOM 1442 N N . PRO B 1 14 ? 38.941 4.555 36.839 1.00 34.07 2359 PRO B N 1
ATOM 1443 C CA . PRO B 1 14 ? 38.535 3.325 36.148 1.00 33.57 2359 PRO B CA 1
ATOM 1444 C C . PRO B 1 14 ? 37.405 2.593 36.862 1.00 33.02 2359 PRO B C 1
ATOM 1445 O O . PRO B 1 14 ? 36.589 1.923 36.231 1.00 31.67 2359 PRO B O 1
ATOM 1449 N N . MET B 1 15 ? 37.362 2.711 38.183 1.00 31.84 2360 MET B N 1
ATOM 1450 C CA . MET B 1 15 ? 36.327 2.033 38.944 1.00 33.69 2360 MET B CA 1
ATOM 1451 C C . MET B 1 15 ? 35.192 2.941 39.379 1.00 30.96 2360 MET B C 1
ATOM 1452 O O . MET B 1 15 ? 34.360 2.564 40.205 1.00 31.96 2360 MET B O 1
ATOM 1457 N N . SER B 1 16 ? 35.156 4.141 38.824 1.00 28.97 2361 SER B N 1
ATOM 1458 C CA . SER B 1 16 ? 34.092 5.063 39.162 1.00 28.00 2361 SER B CA 1
ATOM 1459 C C . SER B 1 16 ? 33.912 6.143 38.116 1.00 27.27 2361 SER B C 1
ATOM 1460 O O . SER B 1 16 ? 34.599 7.165 38.136 1.00 27.50 2361 SER B O 1
ATOM 1463 N N . PHE B 1 17 ? 33.014 5.895 37.171 1.00 24.89 2362 PHE B N 1
ATOM 1464 C CA . PHE B 1 17 ? 32.716 6.884 36.155 1.00 23.30 2362 PHE B CA 1
ATOM 1465 C C . PHE B 1 17 ? 31.244 6.804 35.791 1.00 22.50 2362 PHE B C 1
ATOM 1466 O O . PHE B 1 17 ? 30.563 5.812 36.088 1.00 22.22 2362 PHE B O 1
ATOM 1474 N N . TYR B 1 18 ? 30.747 7.866 35.173 1.00 21.59 2363 TYR B N 1
ATOM 1475 C CA . TYR B 1 18 ? 29.345 7.915 34.807 1.00 22.67 2363 TYR B CA 1
ATOM 1476 C C . TYR B 1 18 ? 29.134 8.116 33.325 1.00 22.11 2363 TYR B C 1
ATOM 1477 O O . TYR B 1 18 ? 29.844 8.885 32.674 1.00 24.32 2363 TYR B O 1
ATOM 1486 N N . VAL B 1 19 ? 28.146 7.412 32.793 1.00 20.52 2364 VAL B N 1
ATOM 1487 C CA . VAL B 1 19 ? 27.810 7.533 31.388 1.00 19.41 2364 VAL B CA 1
ATOM 1488 C C . VAL B 1 19 ? 26.322 7.832 31.253 1.00 21.75 2364 VAL B C 1
ATOM 1489 O O . VAL B 1 19 ? 25.542 7.641 32.196 1.00 20.51 2364 VAL B O 1
ATOM 1493 N N . GLN B 1 20 ? 25.953 8.331 30.082 1.00 21.37 2365 GLN B N 1
ATOM 1494 C CA . GLN B 1 20 ? 24.566 8.604 29.745 1.00 22.61 2365 GLN B CA 1
ATOM 1495 C C . GLN B 1 20 ? 24.339 7.719 28.528 1.00 22.99 2365 GLN B C 1
ATOM 1496 O O . GLN B 1 20 ? 25.019 7.864 27.504 1.00 23.38 2365 GLN B O 1
ATOM 1502 N N . MET B 1 21 ? 23.417 6.773 28.656 1.00 21.86 2366 MET B N 1
ATOM 1503 C CA . MET B 1 21 ? 23.124 5.851 27.568 1.00 23.66 2366 MET B CA 1
ATOM 1504 C C . MET B 1 21 ? 22.328 6.537 26.467 1.00 26.31 2366 MET B C 1
ATOM 1505 O O . MET B 1 21 ? 21.380 7.274 26.734 1.00 25.36 2366 MET B O 1
ATOM 1510 N N . GLU B 1 22 ? 22.726 6.303 25.224 1.00 26.52 2367 GLU B N 1
ATOM 1511 C CA . GLU B 1 22 ? 22.025 6.890 24.091 1.00 29.59 2367 GLU B CA 1
ATOM 1512 C C . GLU B 1 22 ? 20.540 6.523 24.149 1.00 29.19 2367 GLU B C 1
ATOM 1513 O O . GLU B 1 22 ? 19.685 7.296 23.717 1.00 29.00 2367 GLU B O 1
ATOM 1519 N N . SER B 1 23 ? 20.239 5.347 24.693 1.00 30.86 2368 SER B N 1
ATOM 1520 C CA . SER B 1 23 ? 18.857 4.888 24.800 1.00 32.19 2368 SER B CA 1
ATOM 1521 C C . SER B 1 23 ? 18.018 5.736 25.762 1.00 31.83 2368 SER B C 1
ATOM 1522 O O . SER B 1 23 ? 16.792 5.784 25.642 1.00 31.83 2368 SER B O 1
ATOM 1525 N N . ASP B 1 24 ? 18.677 6.403 26.707 1.00 28.71 2369 ASP B N 1
ATOM 1526 C CA . ASP B 1 24 ? 17.987 7.248 27.685 1.00 29.66 2369 ASP B CA 1
ATOM 1527 C C . ASP B 1 24 ? 17.909 8.716 27.257 1.00 29.05 2369 ASP B C 1
ATOM 1528 O O . ASP B 1 24 ? 17.306 9.533 27.950 1.00 28.32 2369 ASP B O 1
ATOM 1533 N N . VAL B 1 25 ? 18.516 9.049 26.124 1.00 28.05 2370 VAL B N 1
ATOM 1534 C CA . VAL B 1 25 ? 18.535 10.430 25.656 1.00 30.40 2370 VAL B CA 1
ATOM 1535 C C . VAL B 1 25 ? 17.170 11.091 25.493 1.00 29.17 2370 VAL B C 1
ATOM 1536 O O . VAL B 1 25 ? 16.985 12.233 25.914 1.00 29.02 2370 VAL B O 1
ATOM 1540 N N . PRO B 1 26 ? 16.204 10.399 24.866 1.00 28.46 2371 PRO B N 1
ATOM 1541 C CA . PRO B 1 26 ? 14.883 11.012 24.699 1.00 29.06 2371 PRO B CA 1
ATOM 1542 C C . PRO B 1 26 ? 14.273 11.347 26.059 1.00 29.32 2371 PRO B C 1
ATOM 1543 O O . PRO B 1 26 ? 13.773 12.453 26.274 1.00 29.95 2371 PRO B O 1
ATOM 1547 N N . ALA B 1 27 ? 14.333 10.384 26.973 1.00 27.37 2372 ALA B N 1
ATOM 1548 C CA . ALA B 1 27 ? 13.792 10.553 28.314 1.00 26.79 2372 ALA B CA 1
ATOM 1549 C C . ALA B 1 27 ? 14.496 11.683 29.060 1.00 26.93 2372 ALA B C 1
ATOM 1550 O O . ALA B 1 27 ? 13.848 12.462 29.759 1.00 25.91 2372 ALA B O 1
ATOM 1552 N N . LEU B 1 28 ? 15.817 11.776 28.904 1.00 24.85 2373 LEU B N 1
ATOM 1553 C CA . LEU B 1 28 ? 16.590 12.820 29.580 1.00 26.15 2373 LEU B CA 1
ATOM 1554 C C . LEU B 1 28 ? 16.216 14.196 29.028 1.00 25.74 2373 LEU B C 1
ATOM 1555 O O . LEU B 1 28 ? 16.070 15.160 29.780 1.00 24.24 2373 LEU B O 1
ATOM 1560 N N . GLU B 1 29 ? 16.060 14.292 27.713 1.00 25.85 2374 GLU B N 1
ATOM 1561 C CA . GLU B 1 29 ? 15.692 15.568 27.110 1.00 29.34 2374 GLU B CA 1
ATOM 1562 C C . GLU B 1 29 ? 14.315 16.027 27.587 1.00 27.96 2374 GLU B C 1
ATOM 1563 O O . GLU B 1 29 ? 14.081 17.221 27.776 1.00 27.11 2374 GLU B O 1
ATOM 1569 N N . GLN B 1 30 ? 13.413 15.073 27.789 1.00 26.55 2375 GLN B N 1
ATOM 1570 C CA . GLN B 1 30 ? 12.068 15.376 28.261 1.00 28.71 2375 GLN B CA 1
ATOM 1571 C C . GLN B 1 30 ? 12.133 15.892 29.699 1.00 27.61 2375 GLN B C 1
ATOM 1572 O O . GLN B 1 30 ? 11.446 16.851 30.055 1.00 27.17 2375 GLN B O 1
ATOM 1578 N N . MET B 1 31 ? 12.958 15.245 30.518 1.00 26.08 2376 MET B N 1
ATOM 1579 C CA . MET B 1 31 ? 13.136 15.641 31.912 1.00 26.24 2376 MET B CA 1
ATOM 1580 C C . MET B 1 31 ? 13.688 17.061 31.976 1.00 25.32 2376 MET B C 1
ATOM 1581 O O . MET B 1 31 ? 13.193 17.899 32.730 1.00 24.70 2376 MET B O 1
ATOM 1586 N N . THR B 1 32 ? 14.719 17.325 31.181 1.00 23.20 2377 THR B N 1
ATOM 1587 C CA . THR B 1 32 ? 15.341 18.640 31.145 1.00 22.48 2377 THR B CA 1
ATOM 1588 C C . THR B 1 32 ? 14.321 19.693 30.701 1.00 24.25 2377 THR B C 1
ATOM 1589 O O . THR B 1 32 ? 14.275 20.794 31.249 1.00 23.35 2377 THR B O 1
ATOM 1593 N N . ASP B 1 33 ? 13.504 19.338 29.714 1.00 25.76 2378 ASP B N 1
ATOM 1594 C CA . ASP B 1 33 ? 12.474 20.233 29.192 1.00 29.09 2378 ASP B CA 1
ATOM 1595 C C . ASP B 1 33 ? 11.439 20.539 30.269 1.00 28.65 2378 ASP B C 1
ATOM 1596 O O . ASP B 1 33 ? 11.055 21.693 30.468 1.00 27.73 2378 ASP B O 1
ATOM 1601 N N . LYS B 1 34 ? 10.990 19.498 30.962 1.00 28.17 2379 LYS B N 1
ATOM 1602 C CA . LYS B 1 34 ? 10.001 19.659 32.022 1.00 28.77 2379 LYS B CA 1
ATOM 1603 C C . LYS B 1 34 ? 10.531 20.524 33.162 1.00 28.88 2379 LYS B C 1
ATOM 1604 O O . LYS B 1 34 ? 9.804 21.360 33.701 1.00 25.68 2379 LYS B O 1
ATOM 1610 N N . LEU B 1 35 ? 11.793 20.320 33.531 1.00 26.84 2380 LEU B N 1
ATOM 1611 C CA . LEU B 1 35 ? 12.407 21.097 34.605 1.00 27.83 2380 LEU B CA 1
ATOM 1612 C C . LEU B 1 35 ? 12.477 22.570 34.244 1.00 28.31 2380 LEU B C 1
ATOM 1613 O O . LEU B 1 35 ? 12.121 23.427 35.044 1.00 27.44 2380 LEU B O 1
ATOM 1618 N N . LEU B 1 36 ? 12.939 22.858 33.031 1.00 29.02 2381 LEU B N 1
ATO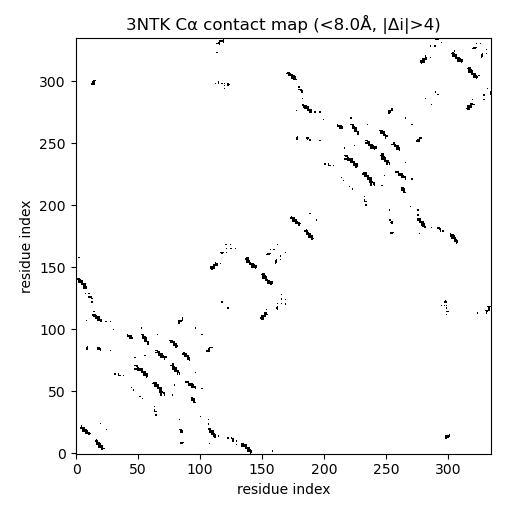M 1619 C CA . LEU B 1 36 ? 13.059 24.235 32.572 1.00 30.48 2381 LEU B CA 1
ATOM 1620 C C . LEU B 1 36 ? 11.715 24.956 32.591 1.00 30.46 2381 LEU B C 1
ATOM 1621 O O . LEU B 1 36 ? 11.634 26.133 32.945 1.00 30.80 2381 LEU B O 1
ATOM 1626 N N . ASP B 1 37 ? 10.658 24.244 32.220 1.00 30.69 2382 ASP B N 1
ATOM 1627 C CA . ASP B 1 37 ? 9.324 24.831 32.193 1.00 32.15 2382 ASP B CA 1
ATOM 1628 C C . ASP B 1 37 ? 8.735 25.098 33.576 1.00 31.03 2382 ASP B C 1
ATOM 1629 O O . ASP B 1 37 ? 7.996 26.064 33.765 1.00 31.69 2382 ASP B O 1
ATOM 1634 N N . ALA B 1 38 ? 9.069 24.253 34.544 1.00 28.34 2383 ALA B N 1
ATOM 1635 C CA . ALA B 1 38 ? 8.542 24.408 35.897 1.00 27.17 2383 ALA B CA 1
ATOM 1636 C C . ALA B 1 38 ? 9.459 25.185 36.837 1.00 26.18 2383 ALA B C 1
ATOM 1637 O O . ALA B 1 38 ? 9.001 25.760 37.821 1.00 24.07 2383 ALA B O 1
ATOM 1639 N N . GLU B 1 39 ? 10.750 25.185 36.524 1.00 26.41 2384 GLU B N 1
ATOM 1640 C CA . GLU B 1 39 ? 11.782 25.836 37.333 1.00 28.03 2384 GLU B CA 1
ATOM 1641 C C . GLU B 1 39 ? 11.402 27.082 38.138 1.00 26.32 2384 GLU B C 1
ATOM 1642 O O . GLU B 1 39 ? 11.532 27.109 39.366 1.00 24.48 2384 GLU B O 1
ATOM 1648 N N . GLN B 1 40 ? 10.937 28.115 37.452 1.00 24.85 2385 GLN B N 1
ATOM 1649 C CA . GLN B 1 40 ? 10.591 29.361 38.122 1.00 25.29 2385 GLN B CA 1
ATOM 1650 C C . GLN B 1 40 ? 9.456 29.229 39.133 1.00 24.66 2385 GLN B C 1
ATOM 1651 O O . GLN B 1 40 ? 9.393 29.981 40.103 1.00 25.99 2385 GLN B O 1
ATOM 1657 N N . ASP B 1 41 ? 8.567 28.267 38.923 1.00 24.85 2386 ASP B N 1
ATOM 1658 C CA . ASP B 1 41 ? 7.449 28.106 39.841 1.00 24.72 2386 ASP B CA 1
ATOM 1659 C C . ASP B 1 41 ? 7.632 27.085 40.949 1.00 24.02 2386 ASP B C 1
ATOM 1660 O O . ASP B 1 41 ? 6.721 26.859 41.746 1.00 21.73 2386 ASP B O 1
ATOM 1665 N N . LEU B 1 42 ? 8.808 26.471 41.016 1.00 22.43 2387 LEU B N 1
ATOM 1666 C CA . LEU B 1 42 ? 9.058 25.498 42.070 1.00 21.92 2387 LEU B CA 1
ATOM 1667 C C . LEU B 1 42 ? 9.388 26.206 43.384 1.00 22.73 2387 LEU B C 1
ATOM 1668 O O . LEU B 1 42 ? 10.253 27.080 43.436 1.00 23.83 2387 LEU B O 1
ATOM 1673 N N . PRO B 1 43 ? 8.700 25.831 44.467 1.00 23.32 2388 PRO B N 1
ATOM 1674 C CA . PRO B 1 43 ? 8.924 26.430 45.787 1.00 25.16 2388 PRO B CA 1
ATOM 1675 C C . PRO B 1 43 ? 10.268 26.018 46.390 1.00 23.48 2388 PRO B C 1
ATOM 1676 O O . PRO B 1 43 ? 10.871 25.030 45.969 1.00 22.53 2388 PRO B O 1
ATOM 1680 N N . ALA B 1 44 ? 10.730 26.772 47.380 1.00 22.22 2389 ALA B N 1
ATOM 1681 C CA . ALA B 1 44 ? 12.001 26.466 48.025 1.00 23.04 2389 ALA B CA 1
ATOM 1682 C C . ALA B 1 44 ? 11.979 25.128 48.754 1.00 23.76 2389 ALA B C 1
ATOM 1683 O O . ALA B 1 44 ? 10.951 24.708 49.297 1.00 22.80 2389 ALA B O 1
ATOM 1685 N N . PHE B 1 45 ? 13.117 24.445 48.741 1.00 23.75 2390 PHE B N 1
ATOM 1686 C CA . PHE B 1 45 ? 13.247 23.178 49.445 1.00 26.13 2390 PHE B CA 1
ATOM 1687 C C . PHE B 1 45 ? 14.126 23.503 50.641 1.00 27.77 2390 PHE B C 1
ATOM 1688 O O . PHE B 1 45 ? 15.238 23.994 50.465 1.00 27.68 2390 PHE B O 1
ATOM 1696 N N . SER B 1 46 ? 13.630 23.241 51.847 1.00 30.50 2391 SER B N 1
ATOM 1697 C CA . SER B 1 46 ? 14.391 23.546 53.057 1.00 34.27 2391 SER B CA 1
ATOM 1698 C C . SER B 1 46 ? 14.667 22.357 53.975 1.00 35.41 2391 SER B C 1
ATOM 1699 O O . SER B 1 46 ? 15.370 22.501 54.976 1.00 37.00 2391 SER B O 1
ATOM 1702 N N . ASP B 1 47 ? 14.117 21.191 53.645 1.00 36.32 2392 ASP B N 1
ATOM 1703 C CA . ASP B 1 47 ? 14.324 19.985 54.450 1.00 37.70 2392 ASP B CA 1
ATOM 1704 C C . ASP B 1 47 ? 15.651 19.342 54.077 1.00 35.34 2392 ASP B C 1
ATOM 1705 O O . ASP B 1 47 ? 15.694 18.188 53.645 1.00 34.48 2392 ASP B O 1
ATOM 1710 N N . LEU B 1 48 ? 16.731 20.099 54.250 1.00 33.49 2393 LEU B N 1
ATOM 1711 C CA . LEU B 1 48 ? 18.065 19.627 53.908 1.00 32.56 2393 LEU B CA 1
ATOM 1712 C C . LEU B 1 48 ? 18.500 18.466 54.788 1.00 31.82 2393 LEU B C 1
ATOM 1713 O O . LEU B 1 48 ? 18.748 18.627 55.985 1.00 31.46 2393 LEU B O 1
ATOM 1718 N N . LYS B 1 49 ? 18.592 17.295 54.175 1.00 28.85 2394 LYS B N 1
ATOM 1719 C CA . LYS B 1 49 ? 18.991 16.084 54.870 1.00 27.54 2394 LYS B CA 1
ATOM 1720 C C . LYS B 1 49 ? 19.651 15.138 53.884 1.00 25.04 2394 LYS B C 1
ATOM 1721 O O . LYS B 1 49 ? 19.280 15.097 52.711 1.00 21.44 2394 LYS B O 1
ATOM 1727 N N . GLU B 1 50 ? 20.628 14.377 54.363 1.00 24.25 2395 GLU B N 1
ATOM 1728 C CA . GLU B 1 50 ? 21.317 13.422 53.511 1.00 24.34 2395 GLU B CA 1
ATOM 1729 C C . GLU B 1 50 ? 20.318 12.488 52.828 1.00 23.76 2395 GLU B C 1
ATOM 1730 O O . GLU B 1 50 ? 19.419 11.945 53.476 1.00 25.27 2395 GLU B O 1
ATOM 1736 N N . GLY B 1 51 ? 20.477 12.315 51.520 1.00 24.44 2396 GLY B N 1
ATOM 1737 C CA . GLY B 1 51 ? 19.607 11.423 50.770 1.00 22.75 2396 GLY B CA 1
ATOM 1738 C C . GLY B 1 51 ? 18.370 12.048 50.157 1.00 22.90 2396 GLY B C 1
ATOM 1739 O O . GLY B 1 51 ? 17.737 11.452 49.282 1.00 23.61 2396 GLY B O 1
ATOM 1740 N N . ALA B 1 52 ? 18.018 13.243 50.612 1.00 22.85 2397 ALA B N 1
ATOM 1741 C CA . ALA B 1 52 ? 16.841 13.935 50.105 1.00 23.88 2397 ALA B CA 1
ATOM 1742 C 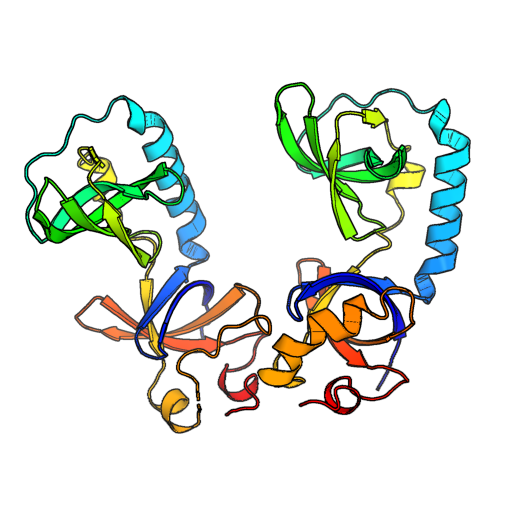C . ALA B 1 52 ? 16.986 14.285 48.630 1.00 23.58 2397 ALA B C 1
ATOM 1743 O O . ALA B 1 52 ? 18.071 14.659 48.171 1.00 22.64 2397 ALA B O 1
ATOM 1745 N N . LEU B 1 53 ? 15.889 14.153 47.889 1.00 24.02 2398 LEU B N 1
ATOM 1746 C CA . LEU B 1 53 ? 15.891 14.486 46.471 1.00 23.71 2398 LEU B CA 1
ATOM 1747 C C . LEU B 1 53 ? 15.305 15.874 46.323 1.00 24.74 2398 LEU B C 1
ATOM 1748 O O . LEU B 1 53 ? 14.386 16.247 47.051 1.00 25.11 2398 LEU B O 1
ATOM 1753 N N . CYS B 1 54 ? 15.828 16.635 45.374 1.00 23.07 2399 CYS B N 1
ATOM 1754 C CA . CYS B 1 54 ? 15.334 17.984 45.136 1.00 23.57 2399 CYS B CA 1
ATOM 1755 C C . CYS B 1 54 ? 15.884 18.477 43.809 1.00 23.04 2399 CYS B C 1
ATOM 1756 O O . CYS B 1 54 ? 16.475 17.717 43.047 1.00 22.76 2399 CYS B O 1
ATOM 1759 N N . VAL B 1 55 ? 15.658 19.753 43.531 1.00 21.15 2400 VAL B N 1
ATOM 1760 C CA . VAL B 1 55 ? 16.166 20.380 42.328 1.00 20.63 2400 VAL B CA 1
ATOM 1761 C C . VAL B 1 55 ? 17.168 21.384 42.890 1.00 21.63 2400 VAL B C 1
ATOM 1762 O O . VAL B 1 55 ? 16.835 22.182 43.760 1.00 25.12 2400 VAL B O 1
ATOM 1766 N N . ALA B 1 56 ? 18.403 21.328 42.409 1.00 20.93 2401 ALA B N 1
ATOM 1767 C CA . ALA B 1 56 ? 19.432 22.220 42.915 1.00 20.80 2401 ALA B CA 1
ATOM 1768 C C . ALA B 1 56 ? 20.164 22.897 41.779 1.00 19.43 2401 ALA B C 1
ATOM 1769 O O . ALA B 1 56 ? 20.273 22.353 40.680 1.00 20.35 2401 ALA B O 1
ATOM 1771 N N . GLN B 1 57 ? 20.663 24.096 42.046 1.00 20.16 2402 GLN B N 1
ATOM 1772 C CA . GLN B 1 57 ? 21.373 24.838 41.033 1.00 21.89 2402 GLN B CA 1
ATOM 1773 C C . GLN B 1 57 ? 22.856 24.494 41.046 1.00 21.61 2402 GLN B C 1
ATOM 1774 O O . GLN B 1 57 ? 23.484 24.409 42.102 1.00 22.51 2402 GLN B O 1
ATOM 1780 N N . PHE B 1 58 ? 23.398 24.260 39.861 1.00 23.64 2403 PHE B N 1
ATOM 1781 C CA . PHE B 1 58 ? 24.814 23.956 39.711 1.00 24.16 2403 PHE B CA 1
ATOM 1782 C C . PHE B 1 58 ? 25.443 25.340 39.546 1.00 24.81 2403 PHE B C 1
ATOM 1783 O O . PHE B 1 58 ? 25.200 26.018 38.550 1.00 24.97 2403 PHE B O 1
ATOM 1791 N N . PRO B 1 59 ? 26.234 25.786 40.536 1.00 26.27 2404 PRO B N 1
ATOM 1792 C CA . PRO B 1 59 ? 26.879 27.103 40.497 1.00 29.50 2404 PRO B CA 1
ATOM 1793 C C . PRO B 1 59 ? 27.661 27.432 39.233 1.00 31.32 2404 PRO B C 1
ATOM 1794 O O . PRO B 1 59 ? 27.682 28.580 38.790 1.00 31.82 2404 PRO B O 1
ATOM 1798 N N . GLU B 1 60 ? 28.297 26.425 38.651 1.00 34.52 2405 GLU B N 1
ATOM 1799 C CA . GLU B 1 60 ? 29.097 26.624 37.452 1.00 36.14 2405 GLU B CA 1
ATOM 1800 C C . GLU B 1 60 ? 28.315 27.175 36.261 1.00 37.19 2405 GLU B C 1
ATOM 1801 O O . GLU B 1 60 ? 28.781 28.099 35.591 1.00 37.55 2405 GLU B O 1
ATOM 1807 N N . ASP B 1 61 ? 27.135 26.622 35.989 1.00 33.84 2406 ASP B N 1
ATOM 1808 C CA . ASP B 1 61 ? 26.339 27.098 34.860 1.00 33.73 2406 ASP B CA 1
ATOM 1809 C C . ASP B 1 61 ? 25.014 27.746 35.257 1.00 32.86 2406 ASP B C 1
ATOM 1810 O O . ASP B 1 61 ? 24.274 28.238 34.403 1.00 33.14 2406 ASP B O 1
ATOM 1815 N N . GLU B 1 62 ? 24.724 27.752 36.555 1.00 31.94 2407 GLU B N 1
ATOM 1816 C CA . GLU B 1 62 ? 23.498 28.343 37.083 1.00 31.10 2407 GLU B CA 1
ATOM 1817 C C . GLU B 1 62 ? 22.226 27.651 36.593 1.00 30.84 2407 GLU B C 1
ATOM 1818 O O . GLU B 1 62 ? 21.143 28.234 36.614 1.00 30.31 2407 GLU B O 1
ATOM 1824 N N . VAL B 1 63 ? 22.361 26.403 36.165 1.00 28.80 2408 VAL B N 1
ATOM 1825 C CA . VAL B 1 63 ? 21.221 25.623 35.688 1.00 26.50 2408 VAL B CA 1
ATOM 1826 C C . VAL B 1 63 ? 20.695 24.763 36.837 1.00 24.70 2408 VAL B C 1
ATOM 1827 O O . VAL B 1 63 ? 21.466 24.344 37.701 1.00 22.50 2408 VAL B O 1
ATOM 1831 N N . PHE B 1 64 ? 19.385 24.520 36.861 1.00 24.34 2409 PHE B N 1
ATOM 1832 C CA . PHE B 1 64 ? 18.801 23.671 37.897 1.00 21.54 2409 PHE B CA 1
ATOM 1833 C C . PHE B 1 64 ? 18.683 22.247 37.351 1.00 21.16 2409 PHE B C 1
ATOM 1834 O O . PHE B 1 64 ? 18.245 22.040 36.221 1.00 21.04 2409 PHE B O 1
ATOM 1842 N N . TYR B 1 65 ? 19.078 21.277 38.169 1.00 21.10 2410 TYR B N 1
ATOM 1843 C CA . TYR B 1 65 ? 19.062 19.856 37.810 1.00 20.92 2410 TYR B CA 1
ATOM 1844 C C . TYR B 1 65 ? 18.511 19.017 38.956 1.00 19.45 2410 TYR B C 1
ATOM 1845 O O . TYR B 1 65 ? 18.512 19.460 40.105 1.00 19.60 2410 TYR B O 1
ATOM 1854 N N . ARG B 1 66 ? 18.082 17.792 38.652 1.00 18.16 2411 ARG B N 1
ATOM 1855 C CA . ARG B 1 66 ? 17.608 16.892 39.702 1.00 18.89 2411 ARG B CA 1
ATOM 1856 C C . ARG B 1 66 ? 18.838 16.561 40.535 1.00 19.24 2411 ARG B C 1
ATOM 1857 O O . ARG B 1 66 ? 19.908 16.293 39.983 1.00 19.07 2411 ARG B O 1
ATOM 1865 N N . ALA B 1 67 ? 18.691 16.553 41.854 1.00 18.42 2412 ALA B N 1
ATOM 1866 C CA . ALA B 1 67 ? 19.834 16.290 42.718 1.00 18.77 2412 ALA B CA 1
ATOM 1867 C C . ALA B 1 67 ? 19.508 15.536 43.994 1.00 20.82 2412 ALA B C 1
ATOM 1868 O O . ALA B 1 67 ? 18.377 15.564 44.475 1.00 21.03 2412 ALA B O 1
ATOM 1870 N N . GLN B 1 68 ? 20.507 14.838 44.530 1.00 18.46 2413 GLN B N 1
ATOM 1871 C CA . GLN B 1 68 ? 20.340 14.147 45.796 1.00 19.02 2413 GLN B CA 1
ATOM 1872 C C . GLN B 1 68 ? 21.382 14.743 46.742 1.00 18.22 2413 GLN B C 1
ATOM 1873 O O . GLN B 1 68 ? 22.555 14.898 46.380 1.00 16.63 2413 GLN B O 1
ATOM 1879 N N . ILE B 1 69 ? 20.949 15.099 47.942 1.00 17.63 2414 ILE B N 1
ATOM 1880 C CA . ILE B 1 69 ? 21.852 15.689 48.929 1.00 20.14 2414 ILE B CA 1
ATOM 1881 C C . ILE B 1 69 ? 22.799 14.615 49.455 1.00 20.52 2414 ILE B C 1
ATOM 1882 O O . ILE B 1 69 ? 22.359 13.558 49.902 1.00 22.55 2414 ILE B O 1
ATOM 1887 N N . ARG B 1 70 ? 24.100 14.884 49.378 1.00 20.58 2415 ARG B N 1
ATOM 1888 C CA . ARG B 1 70 ? 25.118 13.934 49.838 1.00 22.56 2415 ARG B CA 1
ATOM 1889 C C . ARG B 1 70 ? 25.709 14.342 51.186 1.00 24.63 2415 ARG B C 1
ATOM 1890 O O . ARG B 1 70 ? 26.016 13.493 52.032 1.00 23.69 2415 ARG B O 1
ATOM 1898 N N . LYS B 1 71 ? 25.873 15.646 51.378 1.00 23.87 2416 LYS B N 1
ATOM 1899 C CA . LYS B 1 71 ? 26.429 16.171 52.618 1.00 25.81 2416 LYS B CA 1
ATOM 1900 C C . LYS B 1 71 ? 25.751 17.483 52.971 1.00 25.12 2416 LYS B C 1
ATOM 1901 O O . LYS B 1 71 ? 25.509 18.317 52.103 1.00 26.43 2416 LYS B O 1
ATOM 1907 N N . VAL B 1 72 ? 25.438 17.658 54.248 1.00 26.64 2417 VAL B N 1
ATOM 1908 C CA . VAL B 1 72 ? 24.830 18.892 54.718 1.00 26.70 2417 VAL B CA 1
ATOM 1909 C C . VAL B 1 72 ? 25.954 19.678 55.386 1.00 28.46 2417 VAL B C 1
ATOM 1910 O O . VAL B 1 72 ? 26.589 19.195 56.322 1.00 27.28 2417 VAL B O 1
ATOM 1914 N N . LEU B 1 73 ? 26.200 20.886 54.893 1.00 27.45 2418 LEU B N 1
ATOM 1915 C CA . LEU B 1 73 ? 27.264 21.727 55.419 1.00 29.94 2418 LEU B CA 1
ATOM 1916 C C . LEU B 1 73 ? 26.714 22.917 56.204 1.00 32.12 2418 LEU B C 1
ATOM 1917 O O . LEU B 1 73 ? 25.570 22.904 56.652 1.00 31.87 2418 LEU B O 1
ATOM 1922 N N . ASP B 1 74 ? 27.542 23.939 56.383 1.00 35.72 2419 ASP B N 1
ATOM 1923 C CA . ASP B 1 74 ? 27.126 25.130 57.113 1.00 38.73 2419 ASP B CA 1
ATOM 1924 C C . ASP B 1 74 ? 26.678 26.221 56.146 1.00 39.24 2419 ASP B C 1
ATOM 1925 O O . ASP B 1 74 ? 26.862 26.102 54.934 1.00 37.66 2419 ASP B O 1
ATOM 1930 N N . ASP B 1 75 ? 26.082 27.278 56.690 1.00 40.21 2420 ASP B N 1
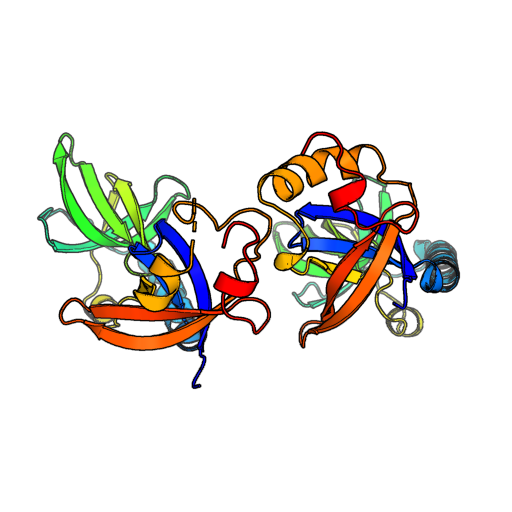ATOM 1931 C CA . ASP B 1 75 ? 25.615 28.402 55.883 1.00 41.35 2420 ASP B CA 1
ATOM 1932 C C . ASP B 1 75 ? 24.590 27.977 54.832 1.00 40.04 2420 ASP B C 1
ATOM 1933 O O . ASP B 1 75 ? 24.558 28.527 53.730 1.00 41.29 2420 ASP B O 1
ATOM 1938 N N . GLY B 1 76 ? 23.755 27.002 55.179 1.00 38.57 2421 GLY B N 1
ATOM 1939 C CA . GLY B 1 76 ? 22.737 26.527 54.256 1.00 37.39 2421 GLY B CA 1
ATOM 1940 C C . GLY B 1 76 ? 23.295 25.827 53.030 1.00 35.80 2421 GLY B C 1
ATOM 1941 O O . GLY B 1 76 ? 22.596 25.651 52.028 1.00 35.30 2421 GLY B O 1
ATOM 1942 N N . LYS B 1 77 ? 24.559 25.426 53.106 1.00 33.96 2422 LYS B N 1
ATOM 1943 C CA . LYS B 1 77 ? 25.210 24.741 51.996 1.00 32.84 2422 LYS B CA 1
ATOM 1944 C C . LYS B 1 77 ? 25.076 23.224 52.084 1.00 29.90 2422 LYS B C 1
ATOM 1945 O O . LYS B 1 77 ? 24.950 22.656 53.171 1.00 28.73 2422 LYS B O 1
ATOM 1951 N N . CYS B 1 78 ? 25.102 22.579 50.921 1.00 27.30 2423 CYS B N 1
ATOM 1952 C CA . CYS B 1 78 ? 25.031 21.123 50.825 1.00 25.93 2423 CYS B CA 1
ATOM 1953 C C . CYS B 1 78 ? 25.829 20.679 49.618 1.00 22.86 2423 CYS B C 1
ATOM 1954 O O . CYS B 1 78 ? 25.889 21.388 48.621 1.00 22.37 2423 CYS B O 1
ATOM 1957 N N . GLU B 1 79 ? 26.452 19.510 49.708 1.00 22.41 2424 GLU B N 1
ATOM 1958 C CA . GLU B 1 79 ? 27.143 18.966 48.549 1.00 21.26 2424 GLU B CA 1
ATOM 1959 C C . GLU B 1 79 ? 26.078 18.057 47.943 1.00 19.68 2424 GLU B C 1
ATOM 1960 O O . GLU B 1 79 ? 25.497 17.224 48.643 1.00 20.89 2424 GLU B O 1
ATOM 1966 N N . VAL B 1 80 ? 25.792 18.233 46.663 1.00 19.60 2425 VAL B N 1
ATOM 1967 C CA . VAL B 1 80 ? 24.787 17.404 46.020 1.00 19.29 2425 VAL B CA 1
ATOM 1968 C C . VAL B 1 80 ? 25.360 16.655 44.836 1.00 20.10 2425 VAL B C 1
ATOM 1969 O O . VAL B 1 80 ? 26.400 17.021 44.280 1.00 20.80 2425 VAL B O 1
ATOM 1973 N N . HIS B 1 81 ? 24.676 15.582 44.471 1.00 19.60 2426 HIS B N 1
ATOM 1974 C CA . HIS B 1 81 ? 25.055 14.773 43.333 1.00 19.20 2426 HIS B CA 1
ATOM 1975 C C . HIS B 1 81 ? 23.939 14.971 42.303 1.00 20.20 2426 HIS B C 1
ATOM 1976 O O . HIS B 1 81 ? 22.765 14.738 42.599 1.00 17.73 2426 HIS B O 1
ATOM 1983 N N . PHE B 1 82 ? 24.303 15.418 41.109 1.00 16.96 2427 PHE B N 1
ATOM 1984 C CA . PHE B 1 82 ? 23.322 15.631 40.048 1.00 19.12 2427 PHE B CA 1
ATOM 1985 C C . PHE B 1 82 ? 23.109 14.284 39.371 1.00 19.51 2427 PHE B C 1
ATOM 1986 O O . PHE B 1 82 ? 23.896 13.850 38.528 1.00 18.78 2427 PHE B O 1
ATOM 1994 N N . ILE B 1 83 ? 22.024 13.623 39.762 1.00 19.37 2428 ILE B N 1
ATOM 1995 C CA . ILE B 1 83 ? 21.734 12.284 39.282 1.00 21.09 2428 ILE B CA 1
ATOM 1996 C C . ILE B 1 83 ? 21.644 12.043 37.789 1.00 18.44 2428 ILE B C 1
ATOM 1997 O O . ILE B 1 83 ? 21.857 10.921 37.343 1.00 21.32 2428 ILE B O 1
ATOM 2002 N N . ASP B 1 84 ? 21.338 13.063 37.001 1.00 18.80 2429 ASP B N 1
ATOM 2003 C CA . ASP B 1 84 ? 21.249 12.824 35.566 1.00 18.88 2429 ASP B CA 1
ATOM 2004 C C . ASP B 1 84 ? 22.538 13.149 34.815 1.00 19.65 2429 ASP B C 1
ATOM 2005 O O . ASP B 1 84 ? 22.647 12.870 33.623 1.00 21.10 2429 ASP B O 1
ATOM 2010 N N . PHE B 1 85 ? 23.512 13.712 35.522 1.00 20.43 2430 PHE B N 1
ATOM 2011 C CA . PHE B 1 85 ? 24.782 14.096 34.901 1.00 21.70 2430 PHE B CA 1
ATOM 2012 C C . PHE B 1 85 ? 26.048 13.561 35.578 1.00 23.99 2430 PHE B C 1
ATOM 2013 O O . PHE B 1 85 ? 27.155 13.741 35.058 1.00 25.17 2430 PHE B O 1
ATOM 2021 N N . GLY B 1 86 ? 25.878 12.929 36.737 1.00 21.56 2431 GLY B N 1
ATOM 2022 C CA . GLY B 1 86 ? 26.982 12.310 37.451 1.00 22.38 2431 GLY B CA 1
ATOM 2023 C C . GLY B 1 86 ? 28.004 13.128 38.218 1.00 22.92 2431 GLY B C 1
ATOM 2024 O O . GLY B 1 86 ? 28.928 12.554 38.795 1.00 25.94 2431 GLY B O 1
ATOM 2025 N N . ASN B 1 87 ? 27.860 14.445 38.248 1.00 23.02 2432 ASN B N 1
ATOM 2026 C CA . ASN B 1 87 ? 28.825 15.271 38.968 1.00 23.89 2432 ASN B CA 1
ATOM 2027 C C . ASN B 1 87 ? 28.323 15.758 40.324 1.00 25.75 2432 ASN B C 1
ATOM 2028 O O . ASN B 1 87 ? 27.119 15.750 40.592 1.00 22.05 2432 ASN B O 1
ATOM 2033 N N . ASN B 1 88 ? 29.258 16.161 41.184 1.00 24.71 2433 ASN B N 1
ATOM 2034 C CA . ASN B 1 88 ? 28.926 16.670 42.512 1.00 26.16 2433 ASN B CA 1
ATOM 2035 C C . ASN B 1 88 ? 29.284 18.148 42.571 1.00 26.77 2433 ASN B C 1
ATOM 2036 O O . ASN B 1 88 ? 30.178 18.607 41.858 1.00 28.66 2433 ASN B O 1
ATOM 2041 N N . ALA B 1 89 ? 28.584 18.888 43.421 1.00 24.28 2434 ALA B N 1
ATOM 2042 C CA . ALA B 1 89 ? 28.852 20.309 43.584 1.00 23.68 2434 ALA B CA 1
ATOM 2043 C C . ALA B 1 89 ? 28.233 20.805 44.879 1.00 24.79 2434 ALA B C 1
ATOM 2044 O O . ALA B 1 89 ? 27.234 20.265 45.351 1.00 21.19 2434 ALA B O 1
ATOM 2046 N N . VAL B 1 90 ? 28.846 21.824 45.467 1.00 23.95 2435 VAL B N 1
ATOM 2047 C CA . VAL B 1 90 ? 28.308 22.407 46.680 1.00 23.28 2435 VAL B CA 1
ATOM 2048 C C . VAL B 1 90 ? 27.441 23.560 46.191 1.00 24.33 2435 VAL B C 1
ATOM 2049 O O . VAL B 1 90 ? 27.836 24.299 45.284 1.00 24.66 2435 VAL B O 1
ATOM 2053 N N . THR B 1 91 ? 26.256 23.702 46.773 1.00 22.28 2436 THR B N 1
ATOM 2054 C CA . THR B 1 91 ? 25.349 24.768 46.376 1.00 23.85 2436 THR B CA 1
ATOM 2055 C C . THR B 1 91 ? 24.454 25.170 47.538 1.00 22.88 2436 THR B C 1
ATOM 2056 O O . THR B 1 91 ? 24.379 24.467 48.548 1.00 22.60 2436 THR B O 1
ATOM 2060 N N . GLN B 1 92 ? 23.784 26.309 47.389 1.00 22.51 2437 GLN B N 1
ATOM 2061 C CA . GLN B 1 92 ? 22.884 26.830 48.414 1.00 23.42 2437 GLN B CA 1
ATOM 2062 C C . GLN B 1 92 ? 21.474 27.041 47.869 1.00 23.27 2437 GLN B C 1
ATOM 2063 O O . GLN B 1 92 ? 20.582 27.445 48.605 1.00 25.83 2437 GLN B O 1
ATOM 2069 N N . GLN B 1 93 ? 21.270 26.763 46.586 1.00 22.84 2438 GLN B N 1
ATOM 2070 C CA . GLN B 1 93 ? 19.959 26.972 45.974 1.00 21.77 2438 GLN B CA 1
ATOM 2071 C C . GLN B 1 93 ? 19.211 25.667 45.721 1.00 20.79 2438 GLN B C 1
ATOM 2072 O O . GLN B 1 93 ? 19.572 24.902 44.819 1.00 20.44 2438 GLN B O 1
ATOM 2078 N N . PHE B 1 94 ? 18.170 25.427 46.516 1.00 18.90 2439 PHE B N 1
ATOM 2079 C CA . PHE B 1 94 ? 17.367 24.213 46.393 1.00 21.95 2439 PHE B CA 1
ATOM 2080 C C . PHE B 1 94 ? 15.891 24.519 46.196 1.00 20.88 2439 PHE B C 1
ATOM 2081 O O . PHE B 1 94 ? 15.348 25.435 46.816 1.00 23.06 2439 PHE B O 1
ATOM 2089 N N . ARG B 1 95 ? 15.245 23.735 45.338 1.00 21.26 2440 ARG B N 1
ATOM 2090 C CA . ARG B 1 95 ? 13.823 23.884 45.086 1.00 19.37 2440 ARG B CA 1
ATOM 2091 C C . ARG B 1 95 ? 13.191 22.499 45.129 1.00 19.95 2440 ARG B C 1
ATOM 2092 O O . ARG B 1 95 ? 13.866 21.482 44.945 1.00 18.96 2440 ARG B O 1
ATOM 2100 N N . GLN B 1 96 ? 11.895 22.459 45.392 1.00 18.61 2441 GLN B N 1
ATOM 2101 C CA . GLN B 1 96 ? 11.199 21.190 45.479 1.00 19.80 2441 GLN B CA 1
ATOM 2102 C C . GLN B 1 96 ? 11.053 20.471 44.148 1.00 20.13 2441 GLN B C 1
ATOM 2103 O O . GLN B 1 96 ? 10.781 21.078 43.114 1.00 20.83 2441 GLN B O 1
ATOM 2109 N N . LEU B 1 97 ? 11.255 19.160 44.190 1.00 19.14 2442 LEU B N 1
ATOM 2110 C CA . LEU B 1 97 ? 11.129 18.319 43.012 1.00 21.89 2442 LEU B CA 1
ATOM 2111 C C . LEU B 1 97 ? 9.735 17.698 43.044 1.00 22.40 2442 LEU B C 1
ATOM 2112 O O . LEU B 1 97 ? 9.415 16.954 43.964 1.00 23.63 2442 LEU B O 1
ATOM 2117 N N . PRO B 1 98 ? 8.882 18.018 42.055 1.00 23.31 2443 PRO B N 1
ATOM 2118 C CA . PRO B 1 98 ? 7.523 17.455 42.019 1.00 23.95 2443 PRO B CA 1
ATOM 2119 C C . PRO B 1 98 ? 7.598 15.933 42.015 1.00 23.82 2443 PRO B C 1
ATOM 2120 O O . PRO B 1 98 ? 8.489 15.364 41.389 1.00 22.70 2443 PRO B O 1
ATOM 2124 N N . GLU B 1 99 ? 6.666 15.272 42.699 1.00 25.44 2444 GLU B N 1
ATOM 2125 C CA . GLU B 1 99 ? 6.684 13.811 42.758 1.00 27.00 2444 GLU B CA 1
ATOM 2126 C C . GLU B 1 99 ? 6.775 13.168 41.379 1.00 25.97 2444 GLU B C 1
ATOM 2127 O O . GLU B 1 99 ? 7.488 12.182 41.197 1.00 25.55 2444 GLU B O 1
ATOM 2133 N N . GLU B 1 100 ? 6.064 13.727 40.406 1.00 26.19 2445 GLU B N 1
ATOM 2134 C CA . GLU B 1 100 ? 6.071 13.165 39.062 1.00 28.01 2445 GLU B CA 1
ATOM 2135 C C . GLU B 1 100 ? 7.445 13.199 38.410 1.00 27.19 2445 GLU B C 1
ATOM 2136 O O . GLU B 1 100 ? 7.772 12.332 37.600 1.00 27.59 2445 GLU B O 1
ATOM 2142 N N . LEU B 1 101 ? 8.254 14.190 38.766 1.00 23.56 2446 LEU B N 1
ATOM 2143 C CA . LEU B 1 101 ? 9.591 14.297 38.196 1.00 23.56 2446 LEU B CA 1
ATOM 2144 C C . LEU B 1 101 ? 10.628 13.524 39.002 1.00 22.98 2446 LEU B C 1
ATOM 2145 O O . LEU B 1 101 ? 11.793 13.428 38.603 1.00 22.08 2446 LEU B O 1
ATOM 2150 N N . ALA B 1 102 ? 10.210 12.988 40.144 1.00 21.23 2447 ALA B N 1
ATOM 2151 C CA . ALA B 1 102 ? 11.102 12.197 40.977 1.00 23.69 2447 ALA B CA 1
ATOM 2152 C C . ALA B 1 102 ? 10.937 10.722 40.623 1.00 24.68 2447 ALA B C 1
ATOM 2153 O O . ALA B 1 102 ? 11.767 9.894 40.985 1.00 24.69 2447 ALA B O 1
ATOM 2155 N N . LYS B 1 103 ? 9.866 10.399 39.906 1.00 22.63 2448 LYS B N 1
ATOM 2156 C CA . LYS B 1 103 ? 9.603 9.015 39.536 1.00 25.19 2448 LYS B CA 1
ATOM 2157 C C . LYS B 1 103 ? 10.607 8.402 38.559 1.00 23.84 2448 LYS B C 1
ATOM 2158 O O . LYS B 1 103 ? 11.042 7.276 38.752 1.00 25.60 2448 LYS B O 1
ATOM 2164 N N . PRO B 1 104 ? 10.986 9.133 37.502 1.00 23.81 2449 PRO B N 1
ATOM 2165 C CA . PRO B 1 104 ? 11.946 8.571 36.542 1.00 24.57 2449 PRO B CA 1
ATOM 2166 C C . PRO B 1 104 ? 13.307 8.235 37.154 1.00 22.67 2449 PRO B C 1
ATOM 2167 O O . PRO B 1 104 ? 13.799 8.947 38.027 1.00 21.47 2449 PRO B O 1
ATOM 2171 N N . ALA B 1 105 ? 13.914 7.146 36.688 1.00 22.36 2450 ALA B N 1
ATOM 2172 C CA . ALA B 1 105 ? 15.218 6.737 37.194 1.00 21.88 2450 ALA B CA 1
ATOM 2173 C C . ALA B 1 105 ? 16.270 7.764 36.811 1.00 19.28 2450 ALA B C 1
ATOM 2174 O O . ALA B 1 105 ? 16.063 8.559 35.891 1.00 20.65 2450 ALA B O 1
ATOM 2176 N N . ARG B 1 106 ? 17.395 7.739 37.521 1.00 18.41 2451 ARG B N 1
ATOM 2177 C CA . ARG B 1 106 ? 18.498 8.649 37.232 1.00 20.94 2451 ARG B CA 1
ATOM 2178 C C . ARG B 1 106 ? 18.939 8.359 35.801 1.00 21.12 2451 ARG B C 1
ATOM 2179 O O . ARG B 1 106 ? 18.938 7.203 35.377 1.00 23.77 2451 ARG B O 1
ATOM 2187 N N . TYR B 1 107 ? 19.308 9.399 35.058 1.00 21.41 2452 TYR B N 1
ATOM 2188 C CA . TYR B 1 107 ? 19.718 9.210 33.675 1.00 21.98 2452 TYR B CA 1
ATOM 2189 C C . TYR B 1 107 ? 21.215 9.126 33.413 1.00 21.95 2452 TYR B C 1
ATOM 2190 O O . TYR B 1 107 ? 21.638 9.028 32.264 1.00 23.39 2452 TYR B O 1
ATOM 2199 N N . SER B 1 108 ? 22.014 9.200 34.472 1.00 22.75 2453 SER B N 1
ATOM 2200 C CA . SER B 1 108 ? 23.453 9.019 34.332 1.00 23.31 2453 SER B CA 1
ATOM 2201 C C . SER B 1 108 ? 23.640 7.702 35.075 1.00 24.22 2453 SER B C 1
ATOM 2202 O O . SER B 1 108 ? 22.955 7.442 36.070 1.00 25.09 2453 SER B O 1
ATOM 2205 N N . ARG B 1 109 ? 24.521 6.844 34.581 1.00 21.81 2454 ARG B N 1
ATOM 2206 C CA . ARG B 1 109 ? 24.719 5.564 35.234 1.00 21.83 2454 ARG B CA 1
ATOM 2207 C C . ARG B 1 109 ? 26.135 5.384 35.710 1.00 22.15 2454 ARG B C 1
ATOM 2208 O O . ARG B 1 109 ? 27.082 5.639 34.967 1.00 18.98 2454 ARG B O 1
ATOM 2216 N N . HIS B 1 110 ? 26.269 4.934 36.951 1.00 22.15 2455 HIS B N 1
ATOM 2217 C CA . HIS B 1 110 ? 27.580 4.701 37.524 1.00 22.83 2455 HIS B CA 1
ATOM 2218 C C . HIS B 1 110 ? 28.138 3.404 36.956 1.00 22.19 2455 HIS B C 1
ATOM 2219 O O . HIS B 1 110 ? 27.432 2.388 36.887 1.00 20.91 2455 HIS B O 1
ATOM 2226 N N . CYS B 1 111 ? 29.407 3.447 36.555 1.00 21.72 2456 CYS B N 1
ATOM 2227 C CA . CYS B 1 111 ? 30.090 2.293 35.978 1.00 22.77 2456 CYS B CA 1
ATOM 2228 C C . CYS B 1 111 ? 31.481 2.057 36.564 1.00 23.50 2456 CYS B C 1
ATOM 2229 O O . CYS B 1 111 ? 32.092 2.948 37.161 1.00 24.39 2456 CYS B O 1
ATOM 2232 N N . GLU B 1 112 ? 31.972 0.837 36.372 1.00 23.86 2457 GLU B N 1
ATOM 2233 C CA . GLU B 1 112 ? 33.310 0.455 36.796 1.00 25.93 2457 GLU B CA 1
ATOM 2234 C C . GLU B 1 112 ? 33.797 -0.534 35.739 1.00 25.62 2457 GLU B C 1
ATOM 2235 O O . GLU B 1 112 ? 33.016 -1.332 35.225 1.00 23.87 2457 GLU B O 1
ATOM 2241 N N . LEU B 1 113 ? 35.076 -0.464 35.394 1.00 25.79 2458 LEU B N 1
ATOM 2242 C CA . LEU B 1 113 ? 35.626 -1.369 34.392 1.00 28.63 2458 LEU B CA 1
ATOM 2243 C C . LEU B 1 113 ? 35.798 -2.772 34.953 1.00 31.10 2458 LEU B C 1
ATOM 2244 O O . LEU B 1 113 ? 35.972 -2.954 36.157 1.00 31.04 2458 LEU B O 1
ATOM 2249 N N . ASP B 1 114 ? 35.746 -3.762 34.068 1.00 33.73 2459 ASP B N 1
ATOM 2250 C CA . ASP B 1 114 ? 35.908 -5.153 34.465 1.00 36.28 2459 ASP B CA 1
ATOM 2251 C C . ASP B 1 114 ? 37.344 -5.380 34.931 1.00 36.87 2459 ASP B C 1
ATOM 2252 O O . ASP B 1 114 ? 38.281 -4.789 34.394 1.00 35.86 2459 ASP B O 1
ATOM 2254 N N . ALA B 1 115 ? 37.506 -6.233 35.936 1.00 38.94 2460 ALA B N 1
ATOM 2255 C CA . ALA B 1 115 ? 38.823 -6.539 36.482 1.00 39.97 2460 ALA B CA 1
ATOM 2256 C C . ALA B 1 115 ? 39.800 -6.945 35.381 1.00 39.83 2460 ALA B C 1
ATOM 2257 O O . ALA B 1 115 ? 40.980 -6.598 35.429 1.00 40.46 2460 ALA B O 1
ATOM 2259 N N . SER B 1 116 ? 39.300 -7.681 34.393 1.00 39.53 2461 SER B N 1
ATOM 2260 C CA . SER B 1 116 ? 40.120 -8.134 33.274 1.00 39.90 2461 SER B CA 1
ATOM 2261 C C . SER B 1 116 ? 40.851 -6.964 32.621 1.00 39.56 2461 SER B C 1
ATOM 2262 O O . SER B 1 116 ? 42.044 -7.047 32.335 1.00 40.03 2461 SER B O 1
ATOM 2264 N N . THR B 1 117 ? 40.131 -5.871 32.393 1.00 38.01 2462 THR B N 1
ATOM 2265 C CA . THR B 1 117 ? 40.718 -4.689 31.774 1.00 38.21 2462 THR B CA 1
ATOM 2266 C C . THR B 1 117 ? 41.720 -4.000 32.702 1.00 38.77 2462 THR B C 1
ATOM 2267 O O . THR B 1 117 ? 42.835 -3.666 32.296 1.00 37.80 2462 THR B O 1
ATOM 2271 N N . ILE B 1 118 ? 41.311 -3.787 33.948 1.00 39.70 2463 ILE B N 1
ATOM 2272 C CA . ILE B 1 118 ? 42.152 -3.115 34.933 1.00 41.96 2463 ILE B CA 1
ATOM 2273 C C . ILE B 1 118 ? 43.503 -3.790 35.152 1.00 43.69 2463 ILE B C 1
ATOM 2274 O O . ILE B 1 118 ? 44.492 -3.123 35.454 1.00 44.02 2463 ILE B O 1
ATOM 2279 N N . SER B 1 119 ? 43.539 -5.109 34.994 1.00 44.98 2464 SER B N 1
ATOM 2280 C CA . SER B 1 119 ? 44.768 -5.870 35.186 1.00 47.90 2464 SER B CA 1
ATOM 2281 C C . SER B 1 119 ? 45.699 -5.755 33.982 1.00 49.09 2464 SER B C 1
ATOM 2282 O O . SER B 1 119 ? 46.920 -5.721 34.133 1.00 49.58 2464 SER B O 1
ATOM 2285 N N . LYS B 1 120 ? 45.116 -5.696 32.790 1.00 20.00 2465 LYS B N 1
ATOM 2286 C CA . LYS B 1 120 ? 45.894 -5.605 31.559 1.00 20.00 2465 LYS B CA 1
ATOM 2287 C C . LYS B 1 120 ? 46.494 -4.215 31.373 1.00 20.00 2465 LYS B C 1
ATOM 2288 O O . LYS B 1 120 ? 47.429 -4.031 30.594 1.00 55.37 2465 LYS B O 1
ATOM 2294 N N . CYS B 1 121 ? 45.950 -3.239 32.092 1.00 20.00 2466 CYS B N 1
ATOM 2295 C CA . CYS B 1 121 ? 46.422 -1.863 32.001 1.00 20.00 2466 CYS B CA 1
ATOM 2296 C C . CYS B 1 121 ? 47.560 -1.604 32.981 1.00 20.00 2466 CYS B C 1
ATOM 2297 O O . CYS B 1 121 ? 47.333 -1.219 34.128 1.00 56.91 2466 CYS B O 1
ATOM 2300 N N . LEU B 1 125 ? 48.279 6.861 35.221 1.00 20.00 2470 LEU B N 1
ATOM 2301 C CA . LEU B 1 125 ? 47.742 5.705 34.513 1.00 20.00 2470 LEU B CA 1
ATOM 2302 C C . LEU B 1 125 ? 46.301 5.943 34.077 1.00 20.00 2470 LEU B C 1
ATOM 2303 O O . LEU B 1 125 ? 46.041 6.717 33.156 1.00 20.00 2470 LEU B O 1
ATOM 2308 N N . LEU B 1 126 ? 45.957 4.650 34.054 1.00 20.00 2471 LEU B N 1
ATOM 2309 C CA . LEU B 1 126 ? 44.555 4.508 33.679 1.00 20.00 2471 LEU B CA 1
ATOM 2310 C C . LEU B 1 126 ? 43.662 5.401 34.533 1.00 20.00 2471 LEU B C 1
ATOM 2311 O O . LEU B 1 126 ? 42.493 5.615 34.213 1.00 39.16 2471 LEU B O 1
ATOM 2316 N N . GLN B 1 127 ? 44.221 5.919 35.622 1.00 38.84 2472 GLN B N 1
ATOM 2317 C CA . GLN B 1 127 ? 43.477 6.790 36.525 1.00 38.22 2472 GLN B CA 1
ATOM 2318 C C . GLN B 1 127 ? 42.882 8.010 35.820 1.00 37.89 2472 GLN B C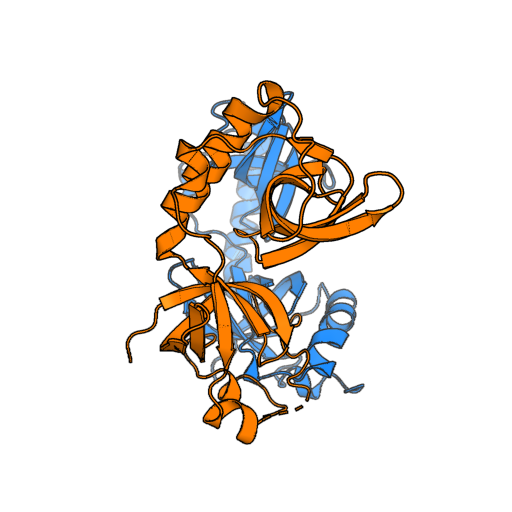 1
ATOM 2319 O O . GLN B 1 127 ? 41.866 8.559 36.259 1.00 36.03 2472 GLN B O 1
ATOM 2325 N N . SER B 1 128 ? 43.509 8.434 34.728 1.00 36.65 2473 SER B N 1
ATOM 2326 C CA . SER B 1 128 ? 43.022 9.595 33.989 1.00 37.11 2473 SER B CA 1
ATOM 2327 C C . SER B 1 128 ? 43.281 9.467 32.490 1.00 36.69 2473 SER B C 1
ATOM 2328 O O . SER B 1 128 ? 43.722 10.423 31.851 1.00 36.53 2473 SER B O 1
ATOM 2331 N N . PHE B 1 129 ? 42.990 8.299 31.926 1.00 35.08 2474 PHE B N 1
ATOM 2332 C CA . PHE B 1 129 ? 43.233 8.086 30.504 1.00 34.99 2474 PHE B CA 1
ATOM 2333 C C . PHE B 1 129 ? 42.363 8.922 29.574 1.00 34.98 2474 PHE B C 1
ATOM 2334 O O . PHE B 1 129 ? 42.768 9.225 28.450 1.00 34.96 2474 PHE B O 1
ATOM 2342 N N . ILE B 1 130 ? 41.174 9.307 30.026 1.00 34.30 2475 ILE B N 1
ATOM 2343 C CA . ILE B 1 130 ? 40.301 10.099 29.171 1.00 35.67 2475 ILE B CA 1
ATOM 2344 C C . ILE B 1 130 ? 40.814 11.523 28.996 1.00 35.56 2475 ILE B C 1
ATOM 2345 O O . ILE B 1 130 ? 40.569 12.392 29.831 1.00 37.62 2475 ILE B O 1
ATOM 2350 N N . ASP B 1 131 ? 41.540 11.744 27.903 1.00 33.36 2476 ASP B N 1
ATOM 2351 C CA . ASP B 1 131 ? 42.097 13.054 27.576 1.00 32.27 2476 ASP B CA 1
ATOM 2352 C C . ASP B 1 131 ? 41.705 13.431 26.148 1.00 31.56 2476 ASP B C 1
ATOM 2353 O O . ASP B 1 131 ? 40.706 12.930 25.629 1.00 30.19 2476 ASP B O 1
ATOM 2358 N N . THR B 1 132 ? 42.493 14.291 25.506 1.00 28.86 2477 THR B N 1
ATOM 2359 C CA . THR B 1 132 ? 42.172 14.728 24.149 1.00 29.66 2477 THR B CA 1
ATOM 2360 C C . THR B 1 132 ? 42.305 13.650 23.077 1.00 27.28 2477 THR B C 1
ATOM 2361 O O . THR B 1 132 ? 42.037 13.906 21.903 1.00 27.96 2477 THR B O 1
ATOM 2365 N N . ARG B 1 133 ? 42.721 12.452 23.474 1.00 25.59 2478 ARG B N 1
ATOM 2366 C CA . ARG B 1 133 ? 42.824 11.349 22.527 1.00 25.35 2478 ARG B CA 1
ATOM 2367 C C . ARG B 1 133 ? 41.425 10.811 22.251 1.00 24.73 2478 ARG B C 1
ATOM 2368 O O . ARG B 1 133 ? 41.203 10.135 21.251 1.00 23.91 2478 ARG B O 1
ATOM 2376 N N . PHE B 1 134 ? 40.487 11.110 23.149 1.00 24.35 2479 PHE B N 1
ATOM 2377 C CA . PHE B 1 134 ? 39.126 10.598 23.016 1.00 24.09 2479 PHE B CA 1
ATOM 2378 C C . PHE B 1 134 ? 38.002 11.612 22.918 1.00 24.30 2479 PHE B C 1
ATOM 2379 O O . PHE B 1 134 ? 38.031 12.665 23.554 1.00 24.87 2479 PHE B O 1
ATOM 2387 N N . SER B 1 135 ? 37.006 11.282 22.108 1.00 26.26 2480 SER B N 1
ATOM 2388 C CA . SER B 1 135 ? 35.827 12.125 21.990 1.00 29.40 2480 SER B CA 1
ATOM 2389 C C . SER B 1 135 ? 34.981 11.630 23.168 1.00 30.27 2480 SER B C 1
ATOM 2390 O O . SER B 1 135 ? 35.445 10.802 23.950 1.00 29.79 2480 SER B O 1
ATOM 2393 N N . GLU B 1 136 ? 33.752 12.113 23.306 1.00 33.42 2481 GLU B N 1
ATOM 2394 C CA . GLU B 1 136 ? 32.914 11.681 24.422 1.00 34.25 2481 GLU B CA 1
ATOM 2395 C C . GLU B 1 136 ? 32.120 10.415 24.094 1.00 32.99 2481 GLU B C 1
ATOM 2396 O O . GLU B 1 136 ? 31.501 9.810 24.975 1.00 32.41 2481 GLU B O 1
ATOM 2402 N N . THR B 1 137 ? 32.163 10.016 22.829 1.00 30.00 2482 THR B N 1
ATOM 2403 C CA . THR B 1 137 ? 31.426 8.856 22.337 1.00 29.40 2482 THR B CA 1
ATOM 2404 C C . THR B 1 137 ? 32.096 7.495 22.536 1.00 26.70 2482 THR B C 1
ATOM 2405 O O . THR B 1 137 ? 33.117 7.196 21.921 1.00 25.57 2482 THR B O 1
ATOM 2409 N N . PHE B 1 138 ? 31.508 6.670 23.393 1.00 24.37 2483 PHE B N 1
ATOM 2410 C CA . PHE B 1 138 ? 32.032 5.332 23.645 1.00 23.16 2483 PHE B CA 1
ATOM 2411 C C . PHE B 1 138 ? 30.909 4.323 23.520 1.00 23.69 2483 PHE B C 1
ATOM 2412 O O . PHE B 1 138 ? 29.775 4.668 23.195 1.00 23.18 2483 PHE B O 1
ATOM 2420 N N . GLN B 1 139 ? 31.245 3.067 23.778 1.00 24.17 2484 GLN B N 1
ATOM 2421 C CA . GLN B 1 139 ? 30.267 1.991 23.782 1.00 25.25 2484 GLN B CA 1
ATOM 2422 C C . GLN B 1 139 ? 30.611 1.139 24.993 1.00 25.71 2484 GLN B C 1
ATOM 2423 O O . GLN B 1 139 ? 31.777 1.033 25.371 1.00 24.96 2484 GLN B O 1
ATOM 2429 N N . VAL B 1 140 ? 29.599 0.561 25.627 1.00 24.85 2485 VAL B N 1
ATOM 2430 C CA . VAL B 1 140 ? 29.847 -0.291 26.771 1.00 25.66 2485 VAL B CA 1
ATOM 2431 C C . VAL B 1 140 ? 29.114 -1.608 26.632 1.00 26.16 2485 VAL B C 1
ATOM 2432 O O . VAL B 1 140 ? 28.036 -1.679 26.036 1.00 26.37 2485 VAL B O 1
ATOM 2436 N N . GLU B 1 141 ? 29.741 -2.652 27.153 1.00 27.31 2486 GLU B N 1
ATOM 2437 C CA . GLU B 1 141 ? 29.158 -3.986 27.173 1.00 28.49 2486 GLU B CA 1
ATOM 2438 C C . GLU B 1 141 ? 28.871 -4.112 28.660 1.00 27.81 2486 GLU B C 1
ATOM 2439 O O . GLU B 1 141 ? 29.783 -4.010 29.476 1.00 27.09 2486 GLU B O 1
ATOM 2445 N N . ILE B 1 142 ? 27.608 -4.286 29.022 1.00 28.87 2487 ILE B N 1
ATOM 2446 C CA . ILE B 1 142 ? 27.261 -4.403 30.431 1.00 28.83 2487 ILE B CA 1
ATOM 2447 C C . ILE B 1 142 ? 27.384 -5.865 30.844 1.00 29.89 2487 ILE B C 1
ATOM 2448 O O . ILE B 1 142 ? 26.624 -6.716 30.384 1.00 30.25 2487 ILE B O 1
ATOM 2453 N N . LEU B 1 143 ? 28.356 -6.149 31.702 1.00 30.13 2488 LEU B N 1
ATOM 2454 C CA . LEU B 1 143 ? 28.601 -7.506 32.162 1.00 31.48 2488 LEU B CA 1
ATOM 2455 C C . LEU B 1 143 ? 27.734 -7.870 33.359 1.00 33.41 2488 LEU B C 1
ATOM 2456 O O . LEU B 1 143 ? 27.407 -9.038 33.563 1.00 34.94 2488 LEU B O 1
ATOM 2461 N N . ALA B 1 144 ? 27.368 -6.866 34.147 1.00 32.08 2489 ALA B N 1
ATOM 2462 C CA . ALA B 1 144 ? 26.547 -7.082 35.329 1.00 30.64 2489 ALA B CA 1
ATOM 2463 C C . ALA B 1 144 ? 26.156 -5.766 35.980 1.00 30.27 2489 ALA B C 1
ATOM 2464 O O . ALA B 1 144 ? 26.769 -4.725 35.736 1.00 28.07 2489 ALA B O 1
ATOM 2466 N N . THR B 1 145 ? 25.123 -5.823 36.813 1.00 28.39 2490 THR B N 1
ATOM 2467 C CA . THR B 1 145 ? 24.667 -4.656 37.543 1.00 27.84 2490 THR B CA 1
ATOM 2468 C C . THR B 1 145 ? 24.732 -5.057 39.010 1.00 29.06 2490 THR B C 1
ATOM 2469 O O . THR B 1 145 ? 24.049 -5.987 39.437 1.00 25.67 2490 THR B O 1
ATOM 2473 N N . LYS B 1 146 ? 25.577 -4.368 39.770 1.00 27.31 2491 LYS B N 1
ATOM 2474 C CA . LYS B 1 146 ? 25.753 -4.672 41.185 1.00 28.78 2491 LYS B CA 1
ATOM 2475 C C . LYS B 1 146 ? 24.554 -4.282 42.032 1.00 29.11 2491 LYS B C 1
ATOM 2476 O O . LYS B 1 146 ? 23.660 -3.567 41.580 1.00 28.64 2491 LYS B O 1
ATOM 2482 N N . GLY B 1 147 ? 24.550 -4.753 43.273 1.00 29.30 2492 GLY B N 1
ATOM 2483 C CA . GLY B 1 147 ? 23.456 -4.444 44.175 1.00 30.91 2492 GLY B CA 1
ATOM 2484 C C . GLY B 1 147 ? 23.286 -2.957 44.399 1.00 31.89 2492 GLY B C 1
ATOM 2485 O O . GLY B 1 147 ? 22.215 -2.505 44.806 1.00 32.21 2492 GLY B O 1
ATOM 2486 N N . THR B 1 148 ? 24.342 -2.193 44.131 1.00 30.16 2493 THR B N 1
ATOM 2487 C CA . THR B 1 148 ? 24.318 -0.745 44.305 1.00 32.02 2493 THR B CA 1
ATOM 2488 C C . THR B 1 148 ? 23.773 -0.010 43.083 1.00 30.40 2493 THR B C 1
ATOM 2489 O O . THR B 1 148 ? 23.506 1.188 43.145 1.00 32.99 2493 THR B O 1
ATOM 2493 N N . GLY B 1 149 ? 23.616 -0.725 41.975 1.00 28.50 2494 GLY B N 1
ATOM 2494 C CA . GLY B 1 149 ? 23.127 -0.101 40.758 1.00 27.26 2494 GLY B CA 1
ATOM 2495 C C . GLY B 1 149 ? 24.254 0.115 39.758 1.00 26.11 2494 GLY B C 1
ATOM 2496 O O . GLY B 1 149 ? 24.015 0.378 38.580 1.00 27.31 2494 GLY B O 1
ATOM 2497 N N . THR B 1 150 ? 25.490 -0.009 40.232 1.00 25.59 2495 THR B N 1
ATOM 2498 C CA . THR B 1 150 ? 26.674 0.169 39.391 1.00 24.68 2495 THR B CA 1
ATOM 2499 C C . THR B 1 150 ? 26.776 -0.898 38.305 1.00 24.14 2495 THR B C 1
ATOM 2500 O O . THR B 1 150 ? 26.593 -2.083 38.577 1.00 26.54 2495 THR B O 1
ATOM 2504 N N . HIS B 1 151 ? 27.060 -0.478 37.075 1.00 23.26 2496 HIS B N 1
ATOM 2505 C CA . HIS B 1 151 ? 27.226 -1.420 35.975 1.00 23.24 2496 HIS B CA 1
ATOM 2506 C C . HIS B 1 151 ? 28.705 -1.799 35.886 1.00 24.50 2496 HIS B C 1
ATOM 2507 O O . HIS B 1 151 ? 29.577 -0.925 35.917 1.00 23.32 2496 HIS B O 1
ATOM 2514 N N . VAL B 1 152 ? 28.989 -3.093 35.794 1.00 22.34 2497 VAL B N 1
ATOM 2515 C CA . VAL B 1 152 ? 30.363 -3.543 35.604 1.00 24.03 2497 VAL B CA 1
ATOM 2516 C C . VAL B 1 152 ? 30.423 -3.611 34.081 1.00 23.69 2497 VAL B C 1
ATOM 2517 O O . VAL B 1 152 ? 29.613 -4.297 33.458 1.00 24.46 2497 VAL B O 1
ATOM 2521 N N . VAL B 1 153 ? 31.372 -2.907 33.474 1.00 24.20 2498 VAL B N 1
ATOM 2522 C CA . VAL B 1 153 ? 31.416 -2.872 32.023 1.00 22.77 2498 VAL B CA 1
ATOM 2523 C C . VAL B 1 153 ? 32.761 -3.082 31.343 1.00 24.43 2498 VAL B C 1
ATOM 2524 O O . VAL B 1 153 ? 33.825 -3.026 31.957 1.00 24.35 2498 VAL B O 1
ATOM 2528 N N . ARG B 1 154 ? 32.666 -3.314 30.043 1.00 25.49 2499 ARG B N 1
ATOM 2529 C CA . ARG B 1 154 ? 33.812 -3.461 29.172 1.00 28.45 2499 ARG B CA 1
ATOM 2530 C C . ARG B 1 154 ? 33.614 -2.191 28.347 1.00 26.73 2499 ARG B C 1
ATOM 2531 O O . ARG B 1 154 ? 32.527 -1.949 27.820 1.00 25.61 2499 ARG B O 1
ATOM 2539 N N . LEU B 1 155 ? 34.643 -1.357 28.273 1.00 24.70 2500 LEU B N 1
ATOM 2540 C CA . LEU B 1 155 ? 34.536 -0.105 27.544 1.00 23.70 2500 LEU B CA 1
ATOM 2541 C C . LEU B 1 155 ? 35.198 -0.192 26.177 1.00 22.82 2500 LEU B C 1
ATOM 2542 O O . LEU B 1 155 ? 36.315 -0.698 26.055 1.00 23.28 2500 LEU B O 1
ATOM 2547 N N . PHE B 1 156 ? 34.490 0.290 25.156 1.00 21.87 2501 PHE B N 1
ATOM 2548 C CA . PHE B 1 156 ? 34.984 0.291 23.778 1.00 22.23 2501 PHE B CA 1
ATOM 2549 C C . PHE B 1 156 ? 35.049 1.701 23.195 1.00 22.23 2501 PHE B C 1
ATOM 2550 O O . PHE B 1 156 ? 34.219 2.559 23.501 1.00 21.42 2501 PHE B O 1
ATOM 2558 N N . TYR B 1 157 ? 36.041 1.929 22.345 1.00 21.66 2502 TYR B N 1
ATOM 2559 C CA . TYR B 1 157 ? 36.206 3.209 21.673 1.00 20.96 2502 TYR B CA 1
ATOM 2560 C C . TYR B 1 157 ? 36.618 2.867 20.244 1.00 22.05 2502 TYR B C 1
ATOM 2561 O O . TYR B 1 157 ? 37.503 2.035 20.032 1.00 21.82 2502 TYR B O 1
ATOM 2570 N N . GLN B 1 158 ? 35.968 3.500 19.273 1.00 22.64 2503 GLN B N 1
ATOM 2571 C CA . GLN B 1 158 ? 36.251 3.245 17.863 1.00 24.26 2503 GLN B CA 1
ATOM 2572 C C . GLN B 1 158 ? 36.182 1.747 17.565 1.00 26.03 2503 GLN B C 1
ATOM 2573 O O . GLN B 1 158 ? 36.995 1.194 16.822 1.00 26.20 2503 GLN B O 1
ATOM 2579 N N . SER B 1 159 ? 35.190 1.101 18.175 1.00 24.86 2504 SER B N 1
ATOM 2580 C CA . SER B 1 159 ? 34.928 -0.319 17.990 1.00 26.55 2504 SER B CA 1
ATOM 2581 C C . SER B 1 159 ? 35.968 -1.289 18.543 1.00 27.32 2504 SER B C 1
ATOM 2582 O O . SER B 1 159 ? 35.971 -2.459 18.168 1.00 27.97 2504 SER B O 1
ATOM 2585 N N . LYS B 1 160 ? 36.834 -0.821 19.437 1.00 24.24 2505 LYS B N 1
ATOM 2586 C CA . LYS B 1 160 ? 37.859 -1.683 20.017 1.00 25.88 2505 LYS B CA 1
ATOM 2587 C C . LYS B 1 160 ? 37.854 -1.568 21.531 1.00 24.67 2505 LYS B C 1
ATOM 2588 O O . LYS B 1 160 ? 37.492 -0.526 22.074 1.00 21.65 2505 LYS B O 1
ATOM 2594 N N . ASN B 1 161 ? 38.262 -2.630 22.222 1.00 24.41 2506 ASN B N 1
ATOM 2595 C CA . ASN B 1 161 ? 38.303 -2.560 23.670 1.00 25.49 2506 ASN B CA 1
ATOM 2596 C C . ASN B 1 161 ? 39.262 -1.427 24.009 1.00 25.90 2506 ASN B C 1
ATOM 2597 O O . ASN B 1 161 ? 40.295 -1.260 23.357 1.00 24.57 2506 ASN B O 1
ATOM 2602 N N . ILE B 1 162 ? 38.917 -0.648 25.025 1.00 26.29 2507 ILE B N 1
ATOM 2603 C CA . ILE B 1 162 ? 39.749 0.475 25.427 1.00 26.97 2507 ILE B CA 1
ATOM 2604 C C . ILE B 1 162 ? 41.209 0.074 25.668 1.00 27.99 2507 ILE B C 1
ATOM 2605 O O . ILE B 1 162 ? 42.121 0.870 25.450 1.00 25.06 2507 ILE B O 1
ATOM 2610 N N . SER B 1 163 ? 41.430 -1.162 26.103 1.00 28.00 2508 SER B N 1
ATOM 2611 C CA . SER B 1 163 ? 42.786 -1.635 26.358 1.00 29.93 2508 SER B CA 1
ATOM 2612 C C . SER B 1 163 ? 43.634 -1.567 25.088 1.00 30.22 2508 SER B C 1
ATOM 2613 O O . SER B 1 163 ? 44.831 -1.295 25.148 1.00 31.44 2508 SER B O 1
ATOM 2616 N N . GLU B 1 164 ? 43.006 -1.802 23.940 1.00 30.19 2509 GLU B N 1
ATOM 2617 C CA . GLU B 1 164 ? 43.707 -1.763 22.657 1.00 31.08 2509 GLU B CA 1
ATOM 2618 C C . GLU B 1 164 ? 43.919 -0.342 22.127 1.00 30.33 2509 GLU B C 1
ATOM 2619 O O . GLU B 1 164 ? 44.699 -0.130 21.199 1.00 30.30 2509 GLU B O 1
ATOM 2625 N N . LYS B 1 165 ? 43.227 0.628 22.714 1.00 27.00 2510 LYS B N 1
ATOM 2626 C CA . LYS B 1 165 ? 43.342 2.016 22.276 1.00 27.21 2510 LYS B CA 1
ATOM 2627 C C . LYS B 1 165 ? 44.277 2.850 23.144 1.00 27.81 2510 LYS B C 1
ATOM 2628 O O . LYS B 1 165 ? 44.565 4.006 22.824 1.00 26.46 2510 LYS B O 1
ATOM 2634 N N . LEU B 1 166 ? 44.750 2.265 24.238 1.00 26.90 2511 LEU B N 1
ATOM 2635 C CA . LEU B 1 166 ? 45.646 2.963 25.155 1.00 29.25 2511 LEU B CA 1
ATOM 2636 C C . LEU B 1 166 ? 47.066 2.432 25.055 1.00 31.05 2511 LEU B C 1
ATOM 2637 O O . LEU B 1 166 ? 47.331 1.291 25.424 1.00 30.59 2511 LEU B O 1
ATOM 2642 N N . GLN B 1 167 ? 47.983 3.255 24.560 1.00 33.04 2512 GLN B N 1
ATOM 2643 C CA . GLN B 1 167 ? 49.369 2.817 24.438 1.00 36.55 2512 GLN B CA 1
ATOM 2644 C C . GLN B 1 167 ? 49.957 2.451 25.799 1.00 38.65 2512 GLN B C 1
ATOM 2645 O O . GLN B 1 167 ? 50.879 1.641 25.881 1.00 40.44 2512 GLN B O 1
ATOM 2651 N N . GLU B 1 168 ? 49.424 3.039 26.867 1.00 40.73 2513 GLU B N 1
ATOM 2652 C CA . GLU B 1 168 ? 49.919 2.738 28.206 1.00 43.59 2513 GLU B CA 1
ATOM 2653 C C . GLU B 1 168 ? 49.512 1.327 28.628 1.00 45.58 2513 GLU B C 1
ATOM 2654 O O . GLU B 1 168 ? 50.066 0.767 29.575 1.00 47.57 2513 GLU B O 1
ATOM 2660 N N . CYS B 1 169 ? 48.546 0.754 27.918 1.00 47.04 2514 CYS B N 1
ATOM 2661 C CA . CYS B 1 169 ? 48.075 -0.595 28.215 1.00 48.10 2514 CYS B CA 1
ATOM 2662 C C . CYS B 1 169 ? 48.771 -1.613 27.324 1.00 49.26 2514 CYS B C 1
ATOM 2663 O O . CYS B 1 169 ? 48.124 -2.090 26.370 1.00 50.40 2514 CYS B O 1
#

Organism: Drosophila melanogaster (NCBI:txid7227)

InterPro domains:
  IPR002999 Tudor domain [PF00567] (409-524)
  IPR002999 Tudor domain [PF00567] (594-707)
  IPR002999 Tudor domain [PF00567] (1013-1132)
  IPR002999 Tudor domain [PF00567] (1309-1424)
  IPR002999 Tudor domain [PF00567] (1615-1727)
  IPR002999 Tudor domain [PF00567] (1793-1906)
  IPR002999 Tudor domain [PF00567] (1979-2090)
  IPR002999 Tudor domain [PF00567] (2160-2277)
  IPR002999 Tudor domain [PF00567] (2346-2458)
  IPR002999 Tudor domain [PS50304] (455-513)
  IPR002999 Tudor domain [PS50304] (641-696)
  IPR002999 Tudor domain [PS50304] (1062-1122)
  IPR002999 Tudor domain [PS50304] (1355-1414)
  IPR002999 Tudor domain [PS50304] (1662-1718)
  IPR002999 Tudor domain [PS50304] (1839-1898)
  IPR002999 Tudor domain [PS50304] (2023-2082)
  IPR002999 Tudor domain [PS50304] (2211-2269)
  IPR002999 Tudor domain [PS50304] (2392-2451)
  IPR002999 Tudor domain [SM00333] (66-132)
  IPR002999 Tudor domain [SM00333] (454-511)

Solvent-accessible surface area: 17492 Å² total; per-residue (Å²): 108,132,60,58,56,1,44,2,36,55,12,97,0,1,28,27,0,33,0,27,5,101,90,27,57,86,38,14,104,107,7,61,90,91,10,124,127,31,39,147,125,22,77,77,34,103,81,48,119,122,42,9,66,0,1,0,39,34,74,150,73,131,57,18,33,1,0,55,1,90,105,73,64,116,118,44,82,0,49,0,1,0,14,3,59,2,25,67,18,71,4,91,93,15,58,85,20,44,139,126,11,38,161,45,77,83,25,0,65,45,1,6,0,10,0,40,33,0,29,82,63,4,4,80,37,0,69,61,17,0,71,106,61,78,104,72,63,0,16,1,22,52,66,52,80,69,95,119,44,12,20,15,0,86,3,19,23,110,64,94,78,3,42,115,55,1,164,139,76,109,77,63,73,63,4,42,19,50,52,41,80,4,12,110,36,0,29,0,23,3,100,84,26,59,90,40,17,106,108,5,62,88,93,12,126,123,31,41,144,123,21,76,74,34,92,112,50,150,131,34,25,76,0,0,0,39,33,74,149,63,128,62,15,37,2,0,52,1,88,114,77,79,101,106,43,63,0,41,0,2,1,16,4,61,3,28,70,16,67,6,91,95,16,58,84,20,46,128,117,18,37,142,44,77,80,25,0,63,45,1,20,1,6,81,61,6,58,93,153,28,128,2,108,58,0,53,40,60,0,10,25,113,73,2,52,1,26,52,71,52,80,89,94,121,43,13,21,23,0,76,0,28,4,31,82,97,29,0,15,116,15,4,92,70,62